Protein 2AJ7 (pdb70)

InterPro domains:
  IPR003775 Flagellar assembly factor FliW [MF_01185] (18-142)
  IPR003775 Flagellar assembly factor FliW [PF02623] (4-139)
  IPR003775 Flagellar assembly factor FliW [PTHR39190] (4-142)
  IPR024046 Flagellar assembly factor FliW domain superfamily [G3DSA:2.30.290.10] (1-151)
  IPR024046 Flagellar assembly factor FliW domain superfamily [SSF141457] (2-142)

Sequence (301 aa):
DKIHHHHHHKKVIETKYSGKLEVVAEDRLIIAFDQGIPAFEDEKEFVLLPFAAGTPYYTLQSTKTVVDLAFIIVNPFSSFFPEYRVKLPEATIAQLNITNENDVAIFSLLTVKEPFSETTVNLQAPIVINANNKQGKQLVLGDTAYNRKQPLFQKELVLAKHHHHKVIEETKYSGKLEVAEDRLIIAFDQGIPAFEDEKEFVVLLPFAAGTPYYTTLQSTKTVVDLAFIIVNPFSFFPEYRVKLPEATIAQLNITNENDVAIFSLLLTVKEPFSEETTVVNLQAPIVINANNKQGKQLVLGDTAYNRKQPLFQKELV

CATH classification: 2.30.290.10

Radius of gyration: 21.27 Å; Cα contacts (8 Å, |Δi|>4): 643; chains: 2; bounding box: 74×62×42 Å

Organism: Halalkalibacterium halodurans (strain ATCC BAA-125 / DSM 18197 / FERM 7344 / JCM 9153 / C-125) (NCBI:txid272558)

Nearest PDB structures (foldseek):
  2aj7-assembly1_A  TM=1.006E+00  e=1.295E-28  Halalkalibacterium halodurans
  2aj7-assembly1_B  TM=9.657E-01  e=4.011E-24  Halalkalibacterium halodurans
  5dmd-assembly2_B  TM=9.379E-01  e=3.720E-17  Geobacillus thermodenitrificans
  5dmb-assembly1_A  TM=9.382E-01  e=1.345E-16  Geobacillus thermodenitrificans
  5jak-assembly1_A  TM=9.219E-01  e=1.882E-16  Geobacillus thermodenitrificans NG80-2

Secondary structure (P-SEA, 3-state):
ccccccccccbbbbccccbbbbcccccccccccccccccccbbbbbbcccccccccccccccccccccccccccccccbbbbbcaaaaaaacccccccbbbbbbbbcccccccbbbbccbbbbbcccccccccccccccccccccccccbbbbcc/ccccbbbbccccbbbbcccccccccccccccccccbbbbbbcccccccccccccccccccccccccccccccbbbbbcaaaaaaacccccccbbbbbbbccccccccbbbbccbbbbbccccccbbbbbccccccccccccccccc

Structure (mmCIF, N/CA/C/O backbone):
data_2AJ7
#
_entry.id   2AJ7
#
_cell.length_a   108.810
_cell.length_b   108.810
_cell.length_c   82.180
_cell.angle_alpha   90.000
_cell.angle_beta   90.000
_cell.angle_gamma   120.000
#
_symmetry.space_group_name_H-M   'P 63'
#
loop_
_entity.id
_entity.type
_entity.pdbx_description
1 polymer 'hypothetical protein BH3618'
2 non-polymer 1,2-ETHANEDIOL
3 non-polymer 'FORMIC ACID'
4 non-polymer 'NICKEL (II) ION'
5 non-polymer 'POTASSIUM ION'
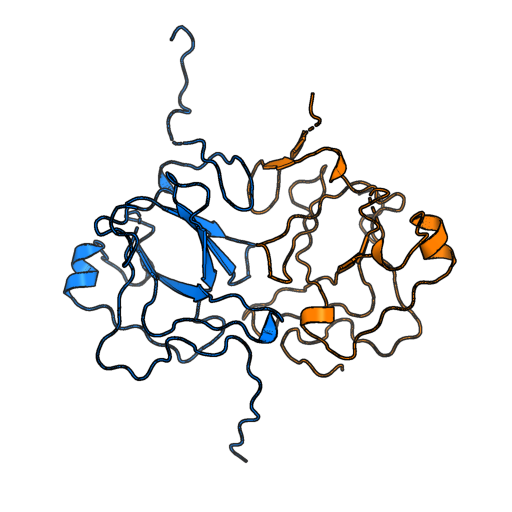6 water water
#
loop_
_atom_site.group_PDB
_atom_site.id
_atom_site.type_symbol
_atom_site.label_atom_id
_atom_site.label_alt_id
_atom_site.label_comp_id
_atom_site.label_asym_id
_atom_site.label_entity_id
_atom_site.label_seq_id
_atom_site.pdbx_PDB_ins_code
_atom_site.Cartn_x
_atom_site.Cartn_y
_atom_site.Cartn_z
_atom_site.occupancy
_atom_site.B_iso_or_equiv
_atom_site.auth_seq_id
_atom_site.auth_comp_id
_atom_site.auth_asym_id
_atom_site.auth_atom_id
_atom_site.pdbx_PDB_model_num
ATOM 1 N N . ASP A 1 4 ? 63.204 63.150 62.899 1.00 46.17 -8 ASP A N 1
ATOM 2 C CA . ASP A 1 4 ? 63.631 64.590 62.932 1.00 45.76 -8 ASP A CA 1
ATOM 3 C C . ASP A 1 4 ? 64.541 64.963 61.759 1.00 42.02 -8 ASP A C 1
ATOM 4 O O . ASP A 1 4 ? 64.494 66.095 61.277 1.00 42.90 -8 ASP A O 1
ATOM 6 N N . LYS A 1 5 ? 65.380 64.014 61.330 1.00 39.45 -7 LYS A N 1
ATOM 7 C CA . LYS A 1 5 ? 66.189 64.143 60.103 1.00 32.76 -7 LYS A CA 1
ATOM 8 C C . LYS A 1 5 ? 65.463 63.601 58.845 1.00 31.45 -7 LYS A C 1
ATOM 9 O O . LYS A 1 5 ? 66.011 63.572 57.746 1.00 21.17 -7 LYS A O 1
ATOM 15 N N . ILE A 1 6 ? 64.210 63.197 59.030 1.00 30.66 -6 ILE A N 1
ATOM 16 C CA . ILE A 1 6 ? 63.324 62.792 57.943 1.00 33.63 -6 ILE A CA 1
ATOM 17 C C . ILE A 1 6 ? 62.085 63.730 57.930 1.00 31.86 -6 ILE A C 1
ATOM 18 O O . ILE A 1 6 ? 61.330 63.771 58.895 1.00 32.71 -6 ILE A O 1
ATOM 23 N N . HIS A 1 7 ? 61.913 64.485 56.837 1.00 31.90 -5 HIS A N 1
ATOM 24 C CA . HIS A 1 7 ? 60.791 65.432 56.634 1.00 33.44 -5 HIS A CA 1
ATOM 25 C C . HIS A 1 7 ? 59.655 64.817 55.802 1.00 32.17 -5 HIS A C 1
ATOM 26 O O . HIS A 1 7 ? 59.876 63.935 54.979 1.00 41.52 -5 HIS A O 1
ATOM 33 N N . HIS A 1 8 ? 58.442 65.313 55.976 1.00 24.91 -4 HIS A N 1
ATOM 34 C CA . HIS A 1 8 ? 57.292 64.757 55.259 1.00 28.35 -4 HIS A CA 1
ATOM 35 C C . HIS A 1 8 ? 56.079 65.684 55.404 1.00 28.89 -4 HIS A C 1
ATOM 36 O O . HIS A 1 8 ? 56.120 66.617 56.211 1.00 30.95 -4 HIS A O 1
ATOM 43 N N . HIS A 1 9 ? 55.023 65.414 54.629 1.00 30.91 -3 HIS A N 1
ATOM 44 C CA . HIS A 1 9 ? 53.757 66.166 54.680 1.00 30.17 -3 HIS A CA 1
ATOM 45 C C . HIS A 1 9 ? 52.605 65.224 55.024 1.00 33.18 -3 HIS A C 1
ATOM 46 O O . HIS A 1 9 ? 51.512 65.331 54.475 1.00 35.51 -3 HIS A O 1
ATOM 53 N N . HIS A 1 10 ? 52.866 64.321 55.966 1.00 30.54 -2 HIS A N 1
ATOM 54 C CA . HIS A 1 10 ? 51.929 63.271 56.340 1.00 28.65 -2 HIS A CA 1
ATOM 55 C C . HIS A 1 10 ? 51.378 63.521 57.752 1.00 31.82 -2 HIS A C 1
ATOM 56 O O . HIS A 1 10 ? 50.696 62.673 58.328 1.00 31.78 -2 HIS A O 1
ATOM 63 N N . HIS A 1 11 ? 51.657 64.709 58.289 1.00 34.51 -1 HIS A N 1
ATOM 64 C CA . HIS A 1 11 ? 51.285 65.062 59.675 1.00 36.91 -1 HIS A CA 1
ATOM 65 C C . HIS A 1 11 ? 49.763 65.088 59.911 1.00 36.85 -1 HIS A C 1
ATOM 66 O O . HIS A 1 11 ? 49.286 64.929 61.051 1.00 41.81 -1 HIS A O 1
ATOM 73 N N . HIS A 1 12 ? 49.019 65.288 58.824 1.00 36.20 0 HIS A N 1
ATOM 74 C CA . HIS A 1 12 ? 47.547 65.296 58.850 1.00 36.53 0 HIS A CA 1
ATOM 75 C C . HIS A 1 12 ? 46.904 63.908 59.061 1.00 34.61 0 HIS A C 1
ATOM 76 O O . HIS A 1 12 ? 45.735 63.823 59.445 1.00 33.14 0 HIS A O 1
ATOM 96 N N . LYS A 1 14 ? 46.350 60.654 61.102 1.00 33.79 2 LYS A N 1
ATOM 97 C CA A LYS A 1 14 ? 46.414 60.243 62.504 0.70 35.95 2 LYS A CA 1
ATOM 98 C CA B LYS A 1 14 ? 46.456 60.230 62.481 0.30 33.26 2 LYS A CA 1
ATOM 99 C C . LYS A 1 14 ? 46.224 58.717 62.590 1.00 33.29 2 LYS A C 1
ATOM 100 O O . LYS A 1 14 ? 45.399 58.155 61.882 1.00 33.86 2 LYS A O 1
ATOM 111 N N . VAL A 1 15 ? 46.994 58.074 63.457 1.00 32.47 3 VAL A N 1
ATOM 112 C CA . VAL A 1 15 ? 46.821 56.657 63.751 1.00 31.64 3 VAL A CA 1
ATOM 113 C C . VAL A 1 15 ? 45.936 56.506 64.978 1.00 34.01 3 VAL A C 1
ATOM 114 O O . VAL A 1 15 ? 46.259 57.024 66.052 1.00 32.77 3 VAL A O 1
ATOM 118 N N . ILE A 1 16 ? 44.842 55.770 64.833 1.00 30.76 4 ILE A N 1
ATOM 119 C CA . ILE A 1 16 ? 43.970 55.495 65.976 1.00 33.46 4 ILE A CA 1
ATOM 120 C C . ILE A 1 16 ? 43.638 54.007 66.134 1.00 32.60 4 ILE A C 1
ATOM 121 O O . ILE A 1 16 ? 43.521 53.277 65.146 1.00 34.50 4 ILE A O 1
ATOM 126 N N . GLU A 1 17 ? 43.544 53.554 67.377 1.00 27.96 5 GLU A N 1
ATOM 127 C CA . GLU A 1 17 ? 43.133 52.209 67.685 1.00 31.87 5 GLU A CA 1
ATOM 128 C C . GLU A 1 17 ? 41.595 52.179 67.731 1.00 31.48 5 GLU A C 1
ATOM 129 O O . GLU A 1 17 ? 40.976 52.941 68.476 1.00 30.44 5 GLU A O 1
ATOM 135 N N . THR A 1 18 ? 40.999 51.316 66.910 1.00 28.22 6 THR A N 1
ATOM 136 C CA . THR A 1 18 ? 39.539 51.215 66.818 1.00 28.37 6 THR A CA 1
ATOM 137 C C . THR A 1 18 ? 39.051 49.912 67.453 1.00 29.47 6 THR A C 1
ATOM 138 O O . THR A 1 18 ? 39.809 48.949 67.547 1.00 28.34 6 THR A O 1
ATOM 142 N N . LYS A 1 19 ? 37.796 49.890 67.892 1.00 25.46 7 LYS A N 1
ATOM 143 C CA . LYS A 1 19 ? 37.235 48.784 68.616 1.00 26.14 7 LYS A CA 1
ATOM 144 C C . LYS A 1 19 ? 37.069 47.581 67.704 1.00 31.64 7 LYS A C 1
ATOM 145 O O . LYS A 1 19 ? 37.299 46.430 68.113 1.00 29.89 7 LYS A O 1
ATOM 151 N N . TYR A 1 20 ? 36.657 47.849 66.480 1.00 28.89 8 TYR A N 1
ATOM 152 C CA . TYR A 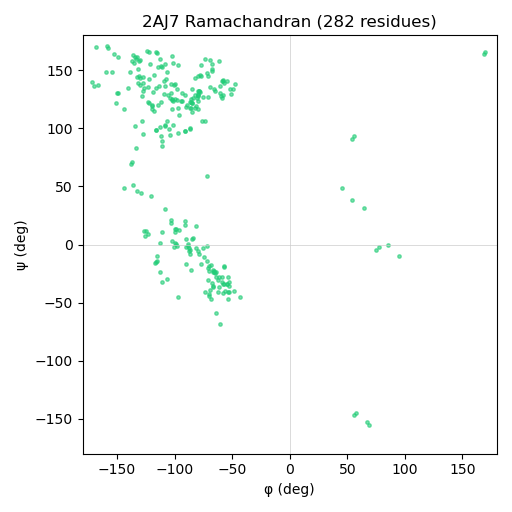1 20 ? 36.254 46.777 65.534 1.00 27.28 8 TYR A CA 1
ATOM 153 C C . TYR A 1 20 ? 37.120 46.629 64.305 1.00 35.91 8 TYR A C 1
ATOM 154 O O . TYR A 1 20 ? 36.954 45.659 63.581 1.00 37.90 8 TYR A O 1
ATOM 163 N N . SER A 1 21 ? 38.036 47.559 64.052 1.00 29.01 9 SER A N 1
ATOM 164 C CA . SER A 1 21 ? 38.862 47.473 62.829 1.00 32.17 9 SER A CA 1
ATOM 165 C C . SER A 1 21 ? 40.346 47.531 63.054 1.00 29.88 9 SER A C 1
ATOM 166 O O . SER A 1 21 ? 41.140 47.683 62.098 1.00 33.03 9 SER A O 1
ATOM 169 N N . GLY A 1 22 ? 40.761 47.408 64.306 1.00 29.33 10 GLY A N 1
ATOM 170 C CA . GLY A 1 22 ? 42.127 47.562 64.634 1.00 27.27 10 GLY A CA 1
ATOM 171 C C . GLY A 1 22 ? 42.692 48.951 64.449 1.00 27.01 10 GLY A C 1
ATOM 172 O O . GLY A 1 22 ? 41.991 49.957 64.585 1.00 28.24 10 GLY A O 1
ATOM 173 N N . LYS A 1 23 ? 43.987 48.997 64.196 1.00 27.70 11 LYS A N 1
ATOM 174 C CA . LYS A 1 23 ? 44.682 50.253 64.014 1.00 27.42 11 LYS A CA 1
ATOM 175 C C . LYS A 1 23 ? 44.435 50.777 62.606 1.00 30.87 11 LYS A C 1
ATOM 176 O O . LYS A 1 23 ? 44.679 50.068 61.608 1.00 31.87 11 LYS A O 1
ATOM 182 N N . LEU A 1 24 ? 44.023 52.033 62.536 1.00 31.02 12 LEU A N 1
ATOM 183 C CA . LEU A 1 24 ? 43.593 52.678 61.283 1.00 32.30 12 LEU A CA 1
ATOM 184 C C . LEU A 1 24 ? 44.313 54.026 61.197 1.00 30.50 12 LEU A C 1
ATOM 185 O O . LEU A 1 24 ? 44.636 54.612 62.219 1.00 31.98 12 LEU A O 1
ATOM 190 N N . GLU A 1 25 ? 44.572 54.502 59.985 1.00 30.39 13 GLU A N 1
ATOM 191 C CA . GLU A 1 25 ? 44.991 55.888 59.774 1.00 32.70 13 GLU A CA 1
ATOM 192 C C . GLU A 1 25 ? 43.760 56.678 59.382 1.00 32.06 13 GLU A C 1
ATOM 193 O O . GLU A 1 25 ? 42.996 56.232 58.520 1.00 34.42 13 GLU A O 1
ATOM 199 N N . VAL A 1 26 ? 43.577 57.848 60.005 1.00 32.13 14 VAL A N 1
ATOM 200 C CA A VAL A 1 26 ? 42.456 58.732 59.661 0.50 31.59 14 VAL A CA 1
ATOM 201 C CA B VAL A 1 26 ? 42.459 58.733 59.689 0.50 31.79 14 VAL A CA 1
ATOM 202 C C . VAL A 1 26 ? 42.949 60.142 59.377 1.00 29.35 14 VAL A C 1
ATOM 203 O O . VAL A 1 26 ? 43.773 60.680 60.125 1.00 32.44 14 VAL A O 1
ATOM 210 N N . ALA A 1 27 ? 42.447 60.718 58.278 1.00 28.83 15 ALA A N 1
ATOM 211 C CA . ALA A 1 27 ? 42.693 62.120 57.900 1.00 26.13 15 ALA A CA 1
ATOM 212 C C . ALA A 1 27 ? 42.225 63.061 58.990 1.00 28.61 15 ALA A C 1
ATOM 213 O O . ALA A 1 27 ? 41.178 62.832 59.598 1.00 28.33 15 ALA A O 1
ATOM 215 N N . GLU A 1 28 ? 42.986 64.124 59.242 1.00 25.42 16 GLU A N 1
ATOM 216 C CA . GLU A 1 28 ? 42.615 65.078 60.277 1.00 27.83 16 GLU A CA 1
ATOM 217 C C . GLU A 1 28 ? 41.225 65.647 60.010 1.00 24.75 16 GLU A C 1
ATOM 218 O O . GLU A 1 28 ? 40.494 65.975 60.947 1.00 27.96 16 GLU A O 1
ATOM 224 N N . ASP A 1 29 ? 40.879 65.806 58.730 1.00 23.69 17 ASP A N 1
ATOM 225 C CA . ASP A 1 29 ? 39.557 66.372 58.397 1.00 25.78 17 ASP A CA 1
ATOM 226 C C . ASP A 1 29 ? 38.375 65.455 58.665 1.00 26.55 17 ASP A C 1
ATOM 227 O O . ASP A 1 29 ? 37.232 65.850 58.469 1.00 29.38 17 ASP A O 1
ATOM 232 N N . ARG A 1 30 ? 38.637 64.245 59.140 1.00 24.23 18 ARG A N 1
ATOM 233 C CA . ARG A 1 30 ? 37.556 63.355 59.569 1.00 24.05 18 ARG A CA 1
ATOM 234 C C . ARG A 1 30 ? 37.347 63.385 61.060 1.00 23.66 18 ARG A C 1
ATOM 235 O O . ARG A 1 30 ? 36.436 62.721 61.577 1.00 28.42 18 ARG A O 1
ATOM 243 N N . LEU A 1 31 ? 38.155 64.157 61.781 1.00 22.28 19 LEU A N 1
ATOM 244 C CA . LEU A 1 31 ? 38.047 64.147 63.226 1.00 22.56 19 LEU A CA 1
ATOM 245 C C . LEU A 1 31 ? 36.950 65.141 63.586 1.00 23.85 19 LEU A C 1
ATOM 246 O O . LEU A 1 31 ? 37.028 66.328 63.197 1.00 24.41 19 LEU A O 1
ATOM 251 N N . ILE A 1 32 ? 35.926 64.634 64.281 1.00 22.14 20 ILE A N 1
ATOM 252 C CA A ILE A 1 32 ? 34.766 65.437 64.661 0.70 22.80 20 ILE A CA 1
ATOM 253 C CA B ILE A 1 32 ? 34.764 65.432 64.665 0.30 21.80 20 ILE A CA 1
ATOM 254 C C . ILE A 1 32 ? 34.890 65.881 66.110 1.00 22.16 20 ILE A C 1
ATOM 255 O O . ILE A 1 32 ? 35.004 65.058 67.020 1.00 22.23 20 ILE A O 1
ATOM 264 N N . ALA A 1 33 ? 34.842 67.183 66.314 1.00 22.83 21 ALA A N 1
ATOM 265 C CA . ALA A 1 33 ? 34.856 67.760 67.634 1.00 21.11 21 ALA A CA 1
ATOM 266 C C . ALA A 1 33 ? 33.479 67.674 68.268 1.00 21.65 21 ALA A C 1
ATOM 267 O O . ALA A 1 33 ? 32.510 68.173 67.715 1.00 22.63 21 ALA A O 1
ATOM 269 N N . PHE A 1 34 ? 33.408 67.043 69.439 1.00 22.04 22 PHE A N 1
ATOM 270 C CA . PHE A 1 34 ? 32.215 67.059 70.247 1.00 23.99 22 PHE A CA 1
ATOM 271 C C . PHE A 1 34 ? 32.566 67.906 71.465 1.00 23.93 22 PHE A C 1
ATOM 272 O O . PHE A 1 34 ? 33.048 67.402 72.473 1.00 26.84 22 PHE A O 1
ATOM 280 N N . ASP A 1 35 ? 32.351 69.213 71.372 1.00 24.70 23 ASP A N 1
ATOM 281 C CA . ASP A 1 35 ? 32.822 70.102 72.447 1.00 25.46 23 ASP A CA 1
ATOM 282 C C . ASP A 1 35 ? 32.155 69.875 73.787 1.00 27.53 23 ASP A C 1
ATOM 283 O O . ASP A 1 35 ? 32.791 70.107 74.800 1.00 26.85 23 ASP A O 1
ATOM 288 N N . GLN A 1 36 ? 30.913 69.386 73.791 1.00 25.62 24 GLN A N 1
ATOM 289 C CA . GLN A 1 36 ? 30.211 69.021 75.036 1.00 26.07 24 GLN A CA 1
ATOM 290 C C . GLN A 1 36 ? 30.285 67.530 75.314 1.00 24.86 24 GLN A C 1
ATOM 291 O O . GLN A 1 36 ? 29.598 67.015 76.208 1.00 25.70 24 GLN A O 1
ATOM 297 N N . GLY A 1 37 ? 31.164 66.846 74.602 1.00 23.74 25 GLY A N 1
ATOM 298 C CA . GLY A 1 37 ? 31.180 65.390 74.582 1.00 22.53 25 GLY A CA 1
ATOM 299 C C . GLY A 1 37 ? 29.831 64.833 74.168 1.00 22.85 25 GLY A C 1
ATOM 300 O O . GLY A 1 37 ? 29.115 65.468 73.399 1.00 23.24 25 GLY A O 1
ATOM 301 N N . ILE A 1 38 ? 29.484 63.677 74.729 1.00 22.26 26 ILE A N 1
ATOM 302 C CA . ILE A 1 38 ? 28.195 63.006 74.534 1.00 24.05 26 ILE A CA 1
ATOM 303 C C . ILE A 1 38 ? 27.689 62.760 75.982 1.00 24.80 26 ILE A C 1
ATOM 304 O O . ILE A 1 38 ? 28.499 62.537 76.884 1.00 23.52 26 ILE A O 1
ATOM 309 N N . PRO A 1 39 ? 26.375 62.852 76.211 1.00 24.68 27 PRO A N 1
ATOM 310 C CA . PRO A 1 39 ? 25.812 62.586 77.530 1.00 24.15 27 PRO A CA 1
ATOM 311 C C . PRO A 1 39 ? 26.293 61.248 78.105 1.00 17.00 27 PRO A C 1
ATOM 312 O O . PRO A 1 39 ? 26.237 60.226 77.372 1.00 20.30 27 PRO A O 1
ATOM 316 N N . ALA A 1 40 ? 26.772 61.290 79.348 1.00 21.93 28 ALA A N 1
ATOM 317 C CA . ALA A 1 40 ? 27.384 60.159 80.047 1.00 22.37 28 ALA A CA 1
ATOM 318 C C . ALA A 1 40 ? 28.840 59.879 79.613 1.00 20.40 28 ALA A C 1
ATOM 319 O O . ALA A 1 40 ? 29.527 59.077 80.252 1.00 21.53 28 ALA A O 1
ATOM 321 N N . PHE A 1 41 ? 29.329 60.643 78.657 1.00 20.10 29 PHE A N 1
ATOM 322 C CA . PHE A 1 41 ? 30.693 60.565 78.132 1.00 21.88 29 PHE A CA 1
ATOM 323 C C . PHE A 1 41 ? 31.162 62.004 77.790 1.00 20.86 29 PHE A C 1
ATOM 324 O O . PHE A 1 41 ? 31.688 62.296 76.727 1.00 24.51 29 PHE A O 1
ATOM 332 N N . GLU A 1 42 ? 30.967 62.918 78.731 1.00 21.17 30 GLU A N 1
ATOM 333 C CA . GLU A 1 42 ? 31.106 64.333 78.428 1.00 22.81 30 GLU A CA 1
ATOM 334 C C . GLU A 1 42 ? 32.577 64.736 78.199 1.00 24.84 30 GLU A C 1
ATOM 335 O O . GLU A 1 42 ? 32.847 65.768 77.583 1.00 24.22 30 GLU A O 1
ATOM 341 N N . ASP A 1 43 ? 33.494 63.921 78.703 1.00 23.99 31 ASP A N 1
ATOM 342 C CA . ASP A 1 43 ? 34.936 64.115 78.454 1.00 24.20 31 ASP A CA 1
ATOM 343 C C . ASP A 1 43 ? 35.467 63.629 77.077 1.00 24.02 31 ASP A C 1
ATOM 344 O O . ASP A 1 43 ? 36.628 63.895 76.718 1.00 23.71 31 ASP A O 1
ATOM 349 N N . GLU A 1 44 ? 34.641 62.938 76.305 1.00 23.09 32 GLU A N 1
ATOM 350 C CA . GLU A 1 44 ? 35.051 62.388 75.016 1.00 21.75 32 GLU A CA 1
ATOM 351 C C . GLU A 1 44 ? 34.729 63.451 73.981 1.00 22.51 32 GLU A C 1
ATOM 352 O O . GLU A 1 44 ? 33.587 63.554 73.509 1.00 22.98 32 GLU A O 1
ATOM 358 N N . LYS A 1 45 ? 35.754 64.240 73.612 1.00 22.62 33 LYS A N 1
ATOM 359 C CA . LYS A 1 45 ? 35.566 65.429 72.807 1.00 22.24 33 LYS A CA 1
ATOM 360 C C . LYS A 1 45 ? 35.890 65.186 71.341 1.00 21.30 33 LYS A C 1
ATOM 361 O O . LYS A 1 45 ? 35.852 66.134 70.561 1.00 24.41 33 LYS A O 1
ATOM 367 N N . GLU A 1 46 ? 36.275 63.961 70.941 1.00 21.52 34 GLU A N 1
ATOM 368 C CA . GLU A 1 46 ? 36.620 63.729 69.539 1.00 22.67 34 GLU A CA 1
ATOM 369 C C . GLU A 1 46 ? 36.306 62.291 69.114 1.00 21.52 34 GLU A C 1
ATOM 370 O O . GLU A 1 46 ? 36.709 61.299 69.768 1.00 21.45 34 GLU A O 1
ATOM 376 N N . PHE A 1 47 ? 35.612 62.213 67.983 1.00 22.91 35 PHE A N 1
ATOM 377 C CA . PHE A 1 47 ? 35.120 60.966 67.394 1.00 21.06 35 PHE A CA 1
ATOM 378 C C . PHE A 1 47 ? 35.406 60.996 65.903 1.00 21.40 35 PHE A C 1
ATOM 379 O O . PHE A 1 47 ? 35.551 62.066 65.304 1.00 24.42 35 PHE A O 1
ATOM 387 N N . VAL A 1 48 ? 35.487 59.798 65.334 1.00 20.98 36 VAL A N 1
ATOM 388 C CA . VAL A 1 48 ? 35.526 59.633 63.896 1.00 22.82 36 VAL A CA 1
ATOM 389 C C . VAL A 1 48 ? 34.355 58.730 63.449 1.00 25.20 36 VAL A C 1
ATOM 390 O O . VAL A 1 48 ? 34.030 57.737 64.082 1.00 22.73 36 VAL A O 1
ATOM 394 N N . LEU A 1 49 ? 33.764 59.064 62.296 1.00 22.87 37 LEU A N 1
ATOM 395 C CA . LEU A 1 49 ? 32.660 58.293 61.790 1.00 21.46 37 LEU A CA 1
ATOM 396 C C . LEU A 1 49 ? 33.231 57.261 60.837 1.00 23.91 37 LEU A C 1
ATOM 397 O O . LEU A 1 49 ? 33.925 57.625 59.898 1.00 24.82 37 LEU A O 1
ATOM 402 N N . LEU A 1 50 ? 32.954 55.989 61.097 1.00 23.39 38 LEU A N 1
ATOM 403 C CA . LEU A 1 50 ? 33.463 54.888 60.299 1.00 24.03 38 LEU A CA 1
ATOM 404 C C . LEU A 1 50 ? 32.282 54.163 59.639 1.00 24.32 38 LEU A C 1
ATOM 405 O O . LEU A 1 50 ? 31.592 53.390 60.289 1.00 23.14 38 LEU A O 1
ATOM 410 N N . PRO A 1 51 ? 31.994 54.468 58.358 1.00 24.78 39 PRO A N 1
ATOM 411 C CA . PRO A 1 51 ? 30.874 53.802 57.688 1.00 25.58 39 PRO A CA 1
ATOM 412 C C . PRO A 1 51 ? 31.186 52.304 57.391 1.00 27.17 39 PRO A C 1
ATOM 413 O O . PRO A 1 51 ? 32.327 51.938 57.155 1.00 25.30 39 PRO A O 1
ATOM 417 N N . PHE A 1 52 ? 30.164 51.470 57.477 1.00 24.22 40 PHE A N 1
ATOM 418 C CA . PHE A 1 52 ? 30.279 50.066 57.097 1.00 23.37 40 PHE A CA 1
ATOM 419 C C . PHE A 1 52 ? 30.573 49.898 55.604 1.00 21.43 40 PHE A C 1
ATOM 420 O O . PHE A 1 52 ? 31.592 49.272 55.172 1.00 23.90 40 PHE A O 1
ATOM 428 N N . ALA A 1 53 ? 29.664 50.431 54.795 1.00 23.99 41 ALA A N 1
ATOM 429 C CA . ALA A 1 53 ? 29.775 50.231 53.339 1.00 22.49 41 ALA A CA 1
ATOM 430 C C . ALA A 1 53 ? 28.852 51.177 52.623 1.00 24.74 41 ALA A C 1
ATOM 431 O O . ALA A 1 53 ? 27.705 51.389 53.058 1.00 24.35 41 ALA A O 1
ATOM 433 N N . ALA A 1 54 ? 29.343 51.764 51.549 1.00 28.02 42 ALA A N 1
ATOM 434 C CA . ALA A 1 54 ? 28.554 52.672 50.749 1.00 29.19 42 ALA A CA 1
ATOM 435 C C . ALA A 1 54 ? 27.197 52.056 50.404 1.00 27.13 42 ALA A C 1
ATOM 436 O O . ALA A 1 54 ? 27.113 50.900 50.026 1.00 25.43 42 ALA A O 1
ATOM 438 N N . GLY A 1 55 ? 26.133 52.837 50.565 1.00 25.29 43 GLY A N 1
ATOM 439 C CA . GLY A 1 55 ? 24.815 52.386 50.161 1.00 19.39 43 GLY A CA 1
ATOM 440 C C . GLY A 1 55 ? 24.064 51.771 51.326 1.00 18.17 43 GLY A C 1
ATOM 441 O O . GLY A 1 55 ? 22.866 51.481 51.224 1.00 22.73 43 GLY A O 1
ATOM 442 N N . THR A 1 56 ? 24.742 51.545 52.455 1.00 26.30 44 THR A N 1
ATOM 443 C CA . THR A 1 56 ? 24.125 50.979 53.651 1.00 20.77 44 THR A CA 1
ATOM 444 C C . THR A 1 56 ? 24.043 51.981 54.800 1.00 20.86 44 THR A C 1
ATOM 445 O O . THR A 1 56 ? 24.824 52.924 54.814 1.00 25.16 44 THR A O 1
ATOM 449 N N . PRO A 1 57 ? 23.070 51.812 55.700 1.00 23.09 45 PRO A N 1
ATOM 450 C CA . PRO A 1 57 ? 22.906 52.818 56.743 1.00 22.74 45 PRO A CA 1
ATOM 451 C C . PRO A 1 57 ? 23.656 52.630 58.055 1.00 23.27 45 PRO A C 1
ATOM 452 O O . PRO A 1 57 ? 23.304 53.252 59.038 1.00 25.39 45 PRO A O 1
ATOM 456 N N . TYR A 1 58 ? 24.661 51.765 58.061 1.00 20.66 46 TYR A N 1
ATOM 457 C CA . TYR A 1 58 ? 25.364 51.360 59.265 1.00 20.92 46 TYR A CA 1
ATOM 458 C C . TYR A 1 58 ? 26.734 52.066 59.382 1.00 21.06 46 TYR A C 1
ATOM 459 O O . TYR A 1 58 ? 27.500 52.165 58.412 1.00 20.42 46 TYR A O 1
ATOM 468 N N . TYR A 1 59 ? 27.052 52.492 60.582 1.00 23.16 47 TYR A N 1
ATOM 469 C CA . TYR A 1 59 ? 28.272 53.209 60.908 1.00 23.82 47 TYR A CA 1
ATOM 470 C C . TYR A 1 59 ? 28.648 52.863 62.350 1.00 20.13 47 TYR A C 1
ATOM 471 O O . TYR A 1 59 ? 27.830 52.457 63.172 1.00 24.87 47 TYR A O 1
ATOM 480 N N . THR A 1 60 ? 29.920 53.111 62.674 1.00 20.55 48 THR A N 1
ATOM 481 C CA . THR A 1 60 ? 30.321 53.234 64.083 1.00 22.39 48 THR A CA 1
ATOM 482 C C . THR A 1 60 ? 30.872 54.649 64.309 1.00 22.40 48 THR A C 1
ATOM 483 O O . THR A 1 60 ? 31.454 55.264 63.391 1.00 25.14 48 THR A O 1
ATOM 487 N N . LEU A 1 61 ? 30.630 55.167 65.499 1.00 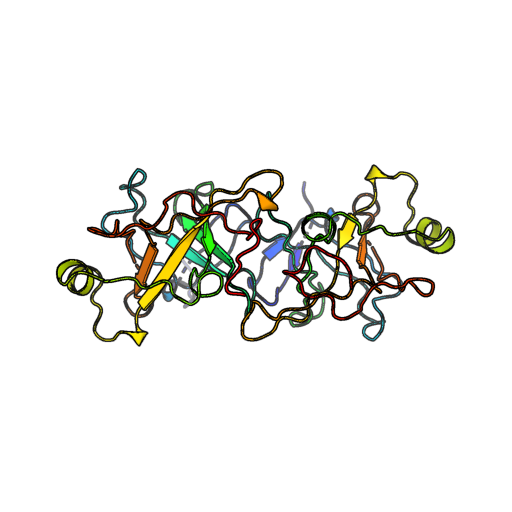20.57 49 LEU A N 1
ATOM 488 C CA . LEU A 1 61 ? 31.147 56.482 65.957 1.00 19.29 49 LEU A CA 1
ATOM 489 C C . LEU A 1 61 ? 32.218 56.147 67.001 1.00 18.33 49 LEU A C 1
ATOM 490 O O . LEU A 1 61 ? 31.879 55.767 68.138 1.00 21.08 49 LEU A O 1
ATOM 495 N N . GLN A 1 62 ? 33.470 56.226 66.624 1.00 18.90 50 GLN A N 1
ATOM 496 C CA . GLN A 1 62 ? 34.632 55.716 67.351 1.00 19.33 50 GLN A CA 1
ATOM 497 C C . GLN A 1 62 ? 35.355 56.853 68.057 1.00 21.44 50 GLN A C 1
ATOM 498 O O . GLN A 1 62 ? 35.744 57.819 67.420 1.00 22.08 50 GLN A O 1
ATOM 504 N N . SER A 1 63 ? 35.528 56.732 69.380 1.00 21.24 51 SER A N 1
ATOM 505 C CA . SER A 1 63 ? 36.369 57.655 70.149 1.00 21.96 51 SER A CA 1
ATOM 506 C C . SER A 1 63 ? 37.796 57.563 69.607 1.00 20.24 51 SER A C 1
ATOM 507 O O . SER A 1 63 ? 38.304 56.464 69.419 1.00 22.11 51 SER A O 1
ATOM 510 N N . THR A 1 64 ? 38.447 58.696 69.424 1.00 20.46 52 THR A N 1
ATOM 511 C CA . THR A 1 64 ? 39.859 58.694 68.992 1.00 21.85 52 THR A CA 1
ATOM 512 C C . THR A 1 64 ? 40.851 58.601 70.153 1.00 24.55 52 THR A C 1
ATOM 513 O O . THR A 1 64 ? 42.063 58.519 69.908 1.00 25.53 52 THR A O 1
ATOM 517 N N . LYS A 1 65 ? 40.333 58.626 71.383 1.00 24.65 53 LYS A N 1
ATOM 518 C CA . LYS A 1 65 ? 41.129 58.544 72.598 1.00 28.86 53 LYS A CA 1
ATOM 519 C C . LYS A 1 65 ? 40.892 57.261 73.372 1.00 29.68 53 LYS A C 1
ATOM 520 O O . LYS A 1 65 ? 41.745 56.858 74.154 1.00 31.70 53 LYS A O 1
ATOM 526 N N . THR A 1 66 ? 39.739 56.629 73.178 1.00 25.81 54 THR A N 1
ATOM 527 C CA . THR A 1 66 ? 39.339 55.488 73.979 1.00 24.67 54 THR A CA 1
ATOM 528 C C . THR A 1 66 ? 38.959 54.357 73.051 1.00 25.09 54 THR A C 1
ATOM 529 O O . THR A 1 66 ? 37.908 54.396 72.426 1.00 25.90 54 THR A O 1
ATOM 533 N N . VAL A 1 67 ? 39.821 53.346 72.961 1.00 24.12 55 VAL A N 1
ATOM 534 C CA A VAL A 1 67 ? 39.624 52.325 71.936 0.50 23.85 55 VAL A CA 1
ATOM 535 C CA B VAL A 1 67 ? 39.628 52.288 71.953 0.50 25.62 55 VAL A CA 1
ATOM 536 C C . VAL A 1 67 ? 38.287 51.601 72.083 1.00 25.05 55 VAL A C 1
ATOM 537 O O . VAL A 1 67 ? 37.609 51.349 71.101 1.00 23.37 55 VAL A O 1
ATOM 544 N N . ASP A 1 68 ? 37.878 51.308 73.311 1.00 23.09 56 ASP A N 1
ATOM 545 C CA . ASP A 1 68 ? 36.665 50.526 73.490 1.00 26.21 56 ASP A CA 1
ATOM 546 C C . ASP A 1 68 ? 35.345 51.298 73.462 1.00 24.38 56 ASP A C 1
ATOM 547 O O . ASP A 1 68 ? 34.257 50.729 73.695 1.00 27.71 56 ASP A O 1
ATOM 552 N N . LEU A 1 69 ? 35.407 52.587 73.157 1.00 23.86 57 LEU A N 1
ATOM 553 C CA . LEU A 1 69 ? 34.199 53.403 73.077 1.00 21.90 57 LEU A CA 1
ATOM 554 C C . LEU A 1 69 ? 33.884 53.653 71.599 1.00 22.80 57 LEU A C 1
ATOM 555 O O . LEU A 1 69 ? 34.480 54.500 70.948 1.00 23.74 57 LEU A O 1
ATOM 560 N N . ALA A 1 70 ? 32.945 52.874 71.082 1.00 23.02 58 ALA A N 1
ATOM 561 C CA . ALA A 1 70 ? 32.555 52.993 69.710 1.00 23.23 58 ALA A CA 1
ATOM 562 C C . ALA A 1 70 ? 31.048 52.737 69.684 1.00 27.67 58 ALA A C 1
ATOM 563 O O . ALA A 1 70 ? 30.585 51.660 70.004 1.00 28.04 58 ALA A O 1
ATOM 565 N N . PHE A 1 71 ? 30.279 53.742 69.293 1.00 22.41 59 PHE A N 1
ATOM 566 C CA . PHE A 1 71 ? 28.836 53.573 69.208 1.00 23.79 59 PHE A CA 1
ATOM 567 C C . PHE A 1 71 ? 28.432 52.961 67.881 1.00 22.27 59 PHE A C 1
ATOM 568 O O . PHE A 1 71 ? 28.899 53.402 66.841 1.00 25.96 59 PHE A O 1
ATOM 576 N N . ILE A 1 72 ? 27.548 51.949 67.920 1.00 20.42 60 ILE A N 1
ATOM 577 C CA . ILE A 1 72 ? 26.961 51.390 66.688 1.00 23.12 60 ILE A CA 1
ATOM 578 C C . ILE A 1 72 ? 25.716 52.183 66.377 1.00 22.88 60 ILE A C 1
ATOM 579 O O . ILE A 1 72 ? 24.812 52.289 67.188 1.00 22.44 60 ILE A O 1
ATOM 584 N N . ILE A 1 73 ? 25.705 52.798 65.221 1.00 20.98 61 ILE A N 1
ATOM 585 C CA . ILE A 1 73 ? 24.665 53.767 64.865 1.00 21.48 61 ILE A CA 1
ATOM 586 C C . ILE A 1 73 ? 24.137 53.522 63.453 1.00 20.94 61 ILE A C 1
ATOM 587 O O . ILE A 1 73 ? 24.787 52.877 62.629 1.00 25.36 61 ILE A O 1
ATOM 592 N N . VAL A 1 74 ? 22.953 54.068 63.159 1.00 22.01 62 VAL A N 1
ATOM 593 C CA . VAL A 1 74 ? 22.337 54.018 61.870 1.00 22.26 62 VAL A CA 1
ATOM 594 C C . VAL A 1 74 ? 21.868 55.380 61.431 1.00 23.92 62 VAL A C 1
ATOM 595 O O . VAL A 1 74 ? 21.580 56.262 62.263 1.00 21.81 62 VAL A O 1
ATOM 599 N N . ASN A 1 75 ? 21.724 55.519 60.136 1.00 22.55 63 ASN A N 1
ATOM 600 C CA . ASN A 1 75 ? 20.919 56.586 59.541 1.00 22.15 63 ASN A CA 1
ATOM 601 C C . ASN A 1 75 ? 19.465 56.243 59.751 1.00 24.69 63 ASN A C 1
ATOM 602 O O . ASN A 1 75 ? 18.972 55.338 59.102 1.00 23.25 63 ASN A O 1
ATOM 607 N N . PRO A 1 76 ? 18.776 56.943 60.684 1.00 21.47 64 PRO A N 1
ATOM 608 C CA . PRO A 1 76 ? 17.407 56.527 60.975 1.00 20.14 64 PRO A CA 1
ATOM 609 C C . PRO A 1 76 ? 16.430 56.675 59.851 1.00 22.95 64 PRO A C 1
ATOM 610 O O . PRO A 1 76 ? 15.429 55.965 59.827 1.00 22.86 64 PRO A O 1
ATOM 614 N N . PHE A 1 77 ? 16.700 57.583 58.907 1.00 25.28 65 PHE A N 1
ATOM 615 C CA . PHE A 1 77 ? 15.791 57.803 57.791 1.00 27.79 65 PHE A CA 1
ATOM 616 C C . PHE A 1 77 ? 15.710 56.584 56.856 1.00 27.19 65 PHE A C 1
ATOM 617 O O . PHE A 1 77 ? 14.683 56.402 56.161 1.00 23.19 65 PHE A O 1
ATOM 625 N N . SER A 1 78 ? 16.747 55.743 56.855 1.00 26.45 66 SER A N 1
ATOM 626 C CA A SER A 1 78 ? 16.744 54.529 56.048 0.70 26.44 66 SER A CA 1
ATOM 627 C CA B SER A 1 78 ? 16.735 54.518 56.054 0.30 26.48 66 SER A CA 1
ATOM 628 C C . SER A 1 78 ? 15.756 53.491 56.613 1.00 26.76 66 SER A C 1
ATOM 629 O O . SER A 1 78 ? 15.307 52.595 55.900 1.00 29.10 66 SER A O 1
ATOM 634 N N . PHE A 1 79 ? 15.424 53.622 57.879 1.00 23.56 67 PHE A N 1
ATOM 635 C CA . PHE A 1 79 ? 14.545 52.681 58.574 1.00 24.09 67 PHE A CA 1
ATOM 636 C C . PHE A 1 79 ? 13.158 53.284 58.834 1.00 27.14 67 PHE A C 1
ATOM 637 O O . PHE A 1 79 ? 12.188 52.544 58.924 1.00 27.39 67 PHE A O 1
ATOM 645 N N . PHE A 1 80 ? 13.103 54.610 59.001 1.00 27.03 68 PHE A N 1
ATOM 646 C CA . PHE A 1 80 ? 11.874 55.340 59.393 1.00 24.50 68 PHE A CA 1
ATOM 647 C C . PHE A 1 80 ? 11.757 56.532 58.478 1.00 26.03 68 PHE A C 1
ATOM 648 O O . PHE A 1 80 ? 12.178 57.642 58.792 1.00 27.22 68 PHE A O 1
ATOM 656 N N . PRO A 1 81 ? 11.197 56.302 57.295 1.00 29.50 69 PRO A N 1
ATOM 657 C CA . PRO A 1 81 ? 11.014 57.350 56.298 1.00 35.11 69 PRO A CA 1
ATOM 658 C C . PRO A 1 81 ? 10.295 58.628 56.768 1.00 31.39 69 PRO A C 1
ATOM 659 O O . PRO A 1 81 ? 10.631 59.703 56.280 1.00 33.88 69 PRO A O 1
ATOM 663 N N . GLU A 1 82 ? 9.360 58.498 57.710 1.00 30.37 70 GLU A N 1
ATOM 664 C CA . GLU A 1 82 ? 8.599 59.623 58.255 1.00 29.70 70 GLU A CA 1
ATOM 665 C C . GLU A 1 82 ? 9.268 60.332 59.447 1.00 30.65 70 GLU A C 1
ATOM 666 O O . GLU A 1 82 ? 8.734 61.321 59.937 1.00 27.58 70 GLU A O 1
ATOM 669 N N . TYR A 1 83 ? 10.424 59.844 59.912 1.00 27.80 71 TYR A N 1
ATOM 670 C CA . TYR A 1 83 ? 11.162 60.485 61.010 1.00 25.30 71 TYR A CA 1
ATOM 671 C C . TYR A 1 83 ? 11.509 61.931 60.650 1.00 24.34 71 TYR A C 1
ATOM 672 O O . TYR A 1 83 ? 11.811 62.236 59.480 1.00 24.78 71 TYR A O 1
ATOM 681 N N . ARG A 1 84 ? 11.421 62.815 61.636 1.00 24.92 72 ARG A N 1
ATOM 682 C CA . ARG A 1 84 ? 11.725 64.229 61.453 1.00 26.85 72 ARG A CA 1
ATOM 683 C C . ARG A 1 84 ? 12.453 64.713 62.689 1.00 26.79 72 ARG A C 1
ATOM 684 O O . ARG A 1 84 ? 12.038 64.402 63.820 1.00 31.17 72 ARG A O 1
ATOM 687 N N . VAL A 1 85 ? 13.532 65.458 62.473 1.00 24.05 73 VAL A N 1
ATOM 688 C CA . VAL A 1 85 ? 14.348 66.008 63.558 1.00 25.89 73 VAL A CA 1
ATOM 689 C C . VAL A 1 85 ? 14.374 67.531 63.504 1.00 27.32 73 VAL A C 1
ATOM 690 O O . VAL A 1 85 ? 14.824 68.109 62.538 1.00 25.67 73 VAL A O 1
ATOM 694 N N . LYS A 1 86 ? 13.891 68.179 64.564 1.00 25.15 74 LYS A N 1
ATOM 695 C CA . LYS A 1 86 ? 13.925 69.640 64.664 1.00 29.15 74 LYS A CA 1
ATOM 696 C C . LYS A 1 86 ? 15.140 70.119 65.457 1.00 24.23 74 LYS A C 1
ATOM 697 O O . LYS A 1 86 ? 15.268 69.839 66.647 1.00 25.74 74 LYS A O 1
ATOM 703 N N . LEU A 1 87 ? 16.077 70.768 64.771 1.00 22.30 75 LEU A N 1
ATOM 704 C CA . LEU A 1 87 ? 17.239 71.346 65.430 1.00 21.09 75 LEU A CA 1
ATOM 705 C C . LEU A 1 87 ? 16.864 72.708 66.003 1.00 19.51 75 LEU A C 1
ATOM 706 O O . LEU A 1 87 ? 16.505 73.638 65.259 1.00 20.70 75 LEU A O 1
ATOM 711 N N . PRO A 1 88 ? 16.935 72.842 67.329 1.00 21.13 76 PRO A N 1
ATOM 712 C CA . PRO A 1 88 ? 16.722 74.180 67.850 1.00 24.05 76 PRO A CA 1
ATOM 713 C C . PRO A 1 88 ? 17.743 75.202 67.377 1.00 24.72 76 PRO A C 1
ATOM 714 O O . PRO A 1 88 ? 18.870 74.871 67.006 1.00 22.20 76 PRO A O 1
ATOM 718 N N . GLU A 1 89 ? 17.329 76.462 67.439 1.00 23.85 77 GLU A N 1
ATOM 719 C CA . GLU A 1 89 ? 18.184 77.576 67.092 1.00 23.47 77 GLU A CA 1
ATOM 720 C C . GLU A 1 89 ? 19.577 77.509 67.767 1.00 24.91 77 GLU A C 1
ATOM 721 O O . GLU A 1 89 ? 20.592 77.794 67.153 1.00 24.08 77 GLU A O 1
ATOM 727 N N . ALA A 1 90 ? 19.633 77.091 69.028 1.00 24.55 78 ALA A N 1
ATOM 728 C CA . ALA A 1 90 ? 20.897 77.030 69.754 1.00 25.79 78 ALA A CA 1
ATOM 729 C C . ALA A 1 90 ? 21.814 75.918 69.250 1.00 24.79 78 ALA A C 1
ATOM 730 O O . ALA A 1 90 ? 23.038 76.049 69.321 1.00 25.30 78 ALA A O 1
ATOM 732 N N . THR A 1 91 ? 21.222 74.837 68.748 1.00 23.95 79 THR A N 1
ATOM 733 C CA . THR A 1 91 ? 21.996 73.724 68.202 1.00 23.49 79 THR A CA 1
ATOM 734 C C . THR A 1 91 ? 22.570 74.138 66.862 1.00 22.75 79 THR A C 1
ATOM 735 O O . THR A 1 91 ? 23.723 73.871 66.580 1.00 23.40 79 THR A O 1
ATOM 739 N N . ILE A 1 92 ? 21.772 74.846 66.067 1.00 23.39 80 ILE A N 1
ATOM 740 C CA . ILE A 1 92 ? 22.247 75.394 64.802 1.00 23.59 80 ILE A CA 1
ATOM 741 C C . ILE A 1 92 ? 23.510 76.226 65.008 1.00 22.51 80 ILE A C 1
ATOM 742 O O . ILE A 1 92 ? 24.494 76.063 64.305 1.00 25.68 80 ILE A O 1
ATOM 747 N N . ALA A 1 93 ? 23.485 77.094 66.002 1.00 23.10 81 ALA A N 1
ATOM 748 C CA . ALA A 1 93 ? 24.623 77.950 66.312 1.00 25.61 81 ALA A CA 1
ATOM 749 C C . ALA A 1 93 ? 25.795 77.171 66.885 1.00 26.47 81 ALA A C 1
ATOM 750 O O . ALA A 1 93 ? 26.948 77.380 66.503 1.00 27.51 81 ALA A O 1
ATOM 752 N N . GLN A 1 94 ? 25.494 76.270 67.809 1.00 25.54 82 GLN A N 1
ATOM 753 C CA . GLN A 1 94 ? 26.517 75.431 68.443 1.00 27.49 82 GLN A CA 1
ATOM 754 C C . GLN A 1 94 ? 27.388 74.660 67.460 1.00 25.39 82 GLN A C 1
ATOM 755 O O . GLN A 1 94 ? 28.598 74.531 67.652 1.00 28.11 82 GLN A O 1
ATOM 761 N N . LEU A 1 95 ? 26.754 74.127 66.423 1.00 24.56 83 LEU A N 1
ATOM 762 C CA . LEU A 1 95 ? 27.412 73.289 65.432 1.00 23.92 83 LEU A CA 1
ATOM 763 C C . LEU A 1 95 ? 27.753 74.073 64.177 1.00 25.33 83 LEU A C 1
ATOM 764 O O . LEU A 1 95 ? 28.109 73.481 63.187 1.00 22.52 83 LEU A O 1
ATOM 769 N N . ASN A 1 96 ? 27.627 75.394 64.233 1.00 23.08 84 ASN A N 1
ATOM 770 C CA . ASN A 1 96 ? 27.928 76.273 63.087 1.00 23.34 84 ASN A CA 1
ATOM 771 C C . ASN A 1 96 ? 27.353 75.783 61.775 1.00 24.26 84 ASN A C 1
ATOM 772 O O . ASN A 1 96 ? 28.044 75.719 60.761 1.00 24.97 84 ASN A O 1
ATOM 777 N N . ILE A 1 97 ? 26.075 75.428 61.819 1.00 23.00 85 ILE A N 1
ATOM 778 C CA . ILE A 1 97 ? 25.343 74.981 60.659 1.00 24.35 85 ILE A CA 1
ATOM 779 C C . ILE A 1 97 ? 24.904 76.211 59.864 1.00 24.76 85 ILE A C 1
ATOM 780 O O . ILE A 1 97 ? 24.298 77.133 60.426 1.00 23.92 85 ILE A O 1
ATOM 785 N N . THR A 1 98 ? 25.233 76.249 58.573 1.00 27.32 86 THR A N 1
ATOM 786 C CA . THR A 1 98 ? 24.855 77.375 57.712 1.00 31.75 86 THR A CA 1
ATOM 787 C C . THR A 1 98 ? 24.048 76.898 56.510 1.00 35.10 86 THR A C 1
ATOM 788 O O . THR A 1 98 ? 23.763 77.679 55.601 1.00 38.89 86 THR A O 1
ATOM 792 N N . ASN A 1 99 ? 23.661 75.624 56.523 1.00 36.60 87 ASN A N 1
ATOM 793 C CA . ASN A 1 99 ? 22.944 74.997 55.426 1.00 41.54 87 ASN A CA 1
ATOM 794 C C . ASN A 1 99 ? 22.429 73.619 55.865 1.00 41.72 87 ASN A C 1
ATOM 795 O O . ASN A 1 99 ? 23.162 72.868 56.504 1.00 37.50 87 ASN A O 1
ATOM 800 N N . GLU A 1 100 ? 21.183 73.279 55.540 1.00 40.05 88 GLU A N 1
ATOM 801 C CA . GLU A 1 100 ? 20.663 71.950 55.893 1.00 39.62 88 GLU A CA 1
ATOM 802 C C . GLU A 1 100 ? 21.495 70.811 55.295 1.00 36.44 88 GLU A C 1
ATOM 803 O O . GLU A 1 100 ? 21.552 69.734 55.870 1.00 31.03 88 GLU A O 1
ATOM 807 N N . ASN A 1 101 ? 22.152 71.049 54.160 1.00 34.57 89 ASN A N 1
ATOM 808 C CA . ASN A 1 101 ? 23.023 70.031 53.558 1.00 38.23 89 ASN A CA 1
ATOM 809 C C . ASN A 1 101 ? 24.282 69.733 54.368 1.00 35.65 89 ASN A C 1
ATOM 810 O O . ASN A 1 101 ? 24.932 68.724 54.124 1.00 36.45 89 ASN A O 1
ATOM 815 N N . ASP A 1 102 ? 24.643 70.628 55.288 1.00 33.56 90 ASP A N 1
ATOM 816 C CA . ASP A 1 102 ? 25.773 70.422 56.200 1.00 33.20 90 ASP A CA 1
ATOM 817 C C . ASP A 1 102 ? 25.510 69.257 57.189 1.00 27.50 90 ASP A C 1
ATOM 818 O O . ASP A 1 102 ? 26.447 68.713 57.763 1.00 32.37 90 ASP A O 1
ATOM 823 N N . VAL A 1 103 ? 24.248 68.913 57.418 1.00 24.18 91 VAL A N 1
ATOM 824 C CA . VAL A 1 103 ? 23.909 68.090 58.595 1.00 23.99 91 VAL A CA 1
ATOM 825 C C . VAL A 1 103 ? 23.708 66.617 58.278 1.00 25.77 91 VAL A C 1
ATOM 826 O O . VAL A 1 103 ? 23.086 66.248 57.287 1.00 24.68 91 VAL A O 1
ATOM 830 N N . ALA A 1 104 ? 24.247 65.781 59.151 1.00 23.27 92 ALA A N 1
ATOM 831 C CA . ALA A 1 104 ? 23.962 64.353 59.136 1.00 23.60 92 ALA A CA 1
ATOM 832 C C . ALA A 1 104 ? 23.410 63.949 60.468 1.00 25.70 92 ALA A C 1
ATOM 833 O O . ALA A 1 104 ? 23.929 64.350 61.486 1.00 24.50 92 ALA A O 1
ATOM 835 N N . ILE A 1 105 ? 22.350 63.148 60.438 1.00 22.61 93 ILE A N 1
ATOM 836 C CA . ILE A 1 105 ? 21.733 62.586 61.601 1.00 25.24 93 ILE A CA 1
ATOM 837 C C . ILE A 1 105 ? 21.995 61.077 61.712 1.00 24.19 93 ILE A C 1
ATOM 838 O O . ILE A 1 105 ? 21.882 60.329 60.719 1.00 24.54 93 ILE A O 1
ATOM 843 N N . PHE A 1 106 ? 22.325 60.633 62.927 1.00 21.72 94 PHE A N 1
ATOM 844 C CA . PHE A 1 106 ? 22.466 59.195 63.236 1.00 24.54 94 PHE A CA 1
ATOM 845 C C . PHE A 1 106 ? 21.756 58.888 64.501 1.00 27.73 94 PHE A C 1
ATOM 846 O O . PHE A 1 106 ? 21.513 59.783 65.299 1.00 25.26 94 PHE A O 1
ATOM 854 N N . SER A 1 107 ? 21.437 57.611 64.688 1.00 22.79 95 SER A N 1
ATOM 855 C CA . SER A 1 107 ? 20.744 57.132 65.896 1.00 22.33 95 SER A CA 1
ATOM 856 C C . SER A 1 107 ? 21.469 55.950 66.487 1.00 22.33 95 SER A C 1
ATOM 857 O O . SER A 1 107 ? 21.900 55.042 65.804 1.00 21.21 95 SER A O 1
ATOM 860 N N . LEU A 1 108 ? 21.588 55.963 67.803 1.00 21.36 96 LEU A N 1
ATOM 861 C CA . LEU A 1 108 ? 22.290 54.917 68.516 1.00 23.74 96 LEU A CA 1
ATOM 862 C C . LEU A 1 108 ? 21.473 53.642 68.595 1.00 25.08 96 LEU A C 1
ATOM 863 O O . LEU A 1 108 ? 20.306 53.685 69.057 1.00 23.03 96 LEU A O 1
ATOM 868 N N . LEU A 1 109 ? 22.093 52.543 68.172 1.00 22.76 97 LEU A N 1
ATOM 869 C CA . LEU A 1 109 ? 21.581 51.181 68.386 1.00 24.80 97 LEU A CA 1
ATOM 870 C C . LEU A 1 109 ? 21.869 50.664 69.780 1.00 27.63 97 LEU A C 1
ATOM 871 O O . LEU A 1 109 ? 22.933 50.916 70.349 1.00 28.02 97 LEU A O 1
ATOM 876 N N . THR A 1 110 ? 20.939 49.882 70.304 1.00 20.23 98 THR A N 1
ATOM 877 C CA . THR A 1 110 ? 21.170 48.964 71.432 1.00 21.84 98 THR A CA 1
ATOM 878 C C . THR A 1 110 ? 21.064 47.569 70.894 1.00 23.07 98 THR A C 1
ATOM 879 O O . THR A 1 110 ? 19.959 47.022 70.688 1.00 23.10 98 THR A O 1
ATOM 883 N N . VAL A 1 111 ? 22.227 47.043 70.522 1.00 23.35 99 VAL A N 1
ATOM 884 C CA . VAL A 1 111 ? 22.320 45.766 69.830 1.00 24.93 99 VAL A CA 1
ATOM 885 C C . VAL A 1 111 ? 21.983 44.600 70.779 1.00 26.40 99 VAL A C 1
ATOM 886 O O . VAL A 1 111 ? 22.523 44.510 71.893 1.00 25.46 99 VAL A O 1
ATOM 890 N N . LYS A 1 112 ? 21.054 43.741 70.377 1.00 23.90 100 LYS A N 1
ATOM 891 C CA . LYS A 1 112 ? 20.581 42.659 71.221 1.00 24.69 100 LYS A CA 1
ATOM 892 C C . LYS A 1 112 ? 20.799 41.338 70.527 1.00 24.95 100 LYS A C 1
ATOM 893 O O . LYS A 1 112 ? 21.131 41.285 69.341 1.00 21.63 100 LYS A O 1
ATOM 899 N N . GLU A 1 113 ? 20.697 40.269 71.294 1.00 26.78 101 GLU A N 1
ATOM 900 C CA . GLU A 1 113 ? 20.739 38.915 70.792 1.00 29.71 101 GLU A CA 1
ATOM 901 C C . GLU A 1 113 ? 19.367 38.280 71.031 1.00 25.76 101 GLU A C 1
ATOM 902 O O . GLU A 1 113 ? 18.924 38.198 72.177 1.00 28.24 101 GLU A O 1
ATOM 908 N N . PRO A 1 114 ? 18.668 37.838 69.974 1.00 23.92 102 PRO A N 1
ATOM 909 C CA . PRO A 1 114 ? 19.023 37.912 68.565 1.00 23.24 102 PRO A CA 1
ATOM 910 C C . PRO A 1 114 ? 18.982 39.335 68.045 1.00 22.82 102 PRO A C 1
ATOM 911 O O . PRO A 1 114 ? 18.340 40.223 68.598 1.00 21.56 102 PRO A O 1
ATOM 915 N N . PHE A 1 115 ? 19.688 39.567 66.943 1.00 23.38 103 PHE A N 1
ATOM 916 C CA . PHE A 1 115 ? 19.825 40.916 66.417 1.00 23.28 103 PHE A CA 1
ATOM 917 C C . PHE A 1 115 ? 18.469 41.542 66.082 1.00 21.19 103 PHE A C 1
ATOM 918 O O . PHE A 1 115 ? 18.308 42.750 66.149 1.00 22.49 103 PHE A O 1
ATOM 926 N N . SER A 1 116 ? 17.509 40.720 65.660 1.00 24.05 104 SER A N 1
ATOM 927 C CA . SER A 1 116 ? 16.179 41.217 65.350 1.00 21.22 104 SER A CA 1
ATOM 928 C C . SER A 1 116 ? 15.531 41.948 66.550 1.00 21.39 104 SER A C 1
ATOM 929 O O . SER A 1 116 ? 14.550 42.653 66.333 1.00 24.01 104 SER A O 1
ATOM 932 N N . GLU A 1 117 ? 16.028 41.731 67.768 1.00 21.39 105 GLU A N 1
ATOM 933 C CA . GLU A 1 117 ? 15.493 42.426 68.948 1.00 21.06 105 GLU A CA 1
ATOM 934 C C . GLU A 1 117 ? 16.151 43.779 69.237 1.00 22.88 105 GLU A C 1
ATOM 935 O O . GLU A 1 117 ? 15.796 44.454 70.214 1.00 20.53 105 GLU A O 1
ATOM 941 N N . THR A 1 118 ? 17.107 44.159 68.389 1.00 22.72 106 THR A N 1
ATOM 942 C CA . THR A 1 118 ? 17.813 45.427 68.495 1.00 19.64 106 THR A CA 1
ATOM 943 C C . THR A 1 118 ? 16.873 46.645 68.472 1.00 22.82 106 THR A C 1
ATOM 944 O O . THR A 1 118 ? 15.877 46.674 67.742 1.00 20.38 106 THR A O 1
ATOM 948 N N . THR A 1 119 ? 17.178 47.620 69.321 1.00 21.57 107 THR A N 1
ATOM 949 C CA . THR A 1 119 ? 16.412 48.854 69.400 1.00 23.86 107 THR A CA 1
ATOM 950 C C . THR A 1 119 ? 17.255 50.058 68.925 1.00 28.07 107 THR A C 1
ATOM 951 O O . THR A 1 119 ? 18.495 50.008 68.869 1.00 22.63 107 THR A O 1
ATOM 955 N N . VAL A 1 120 ? 16.558 51.120 68.566 1.00 22.75 108 VAL A N 1
ATOM 956 C CA . VAL A 1 120 ? 17.196 52.385 68.169 1.00 24.73 108 VAL A CA 1
ATOM 957 C C . VAL A 1 120 ? 16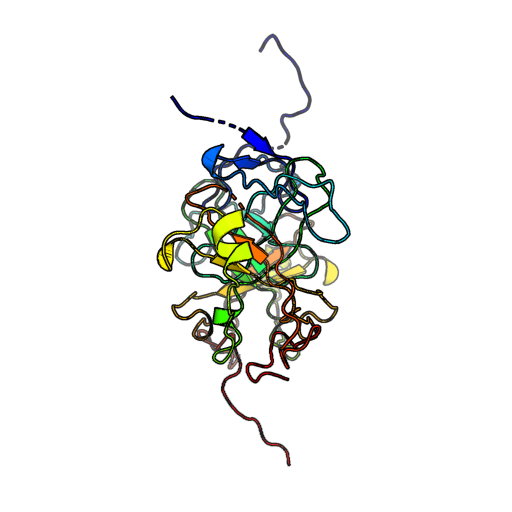.584 53.552 68.998 1.00 27.16 108 VAL A C 1
ATOM 958 O O . VAL A 1 120 ? 15.364 53.583 69.246 1.00 24.72 108 VAL A O 1
ATOM 962 N N . ASN A 1 121 ? 17.444 54.473 69.443 1.00 23.83 109 ASN A N 1
ATOM 963 C CA . ASN A 1 121 ? 17.013 55.661 70.199 1.00 23.42 109 ASN A CA 1
ATOM 964 C C . ASN A 1 121 ? 16.636 56.808 69.247 1.00 23.55 109 ASN A C 1
ATOM 965 O O . ASN A 1 121 ? 17.487 57.497 68.636 1.00 23.91 109 ASN A O 1
ATOM 970 N N . LEU A 1 122 ? 15.326 56.947 69.046 1.00 21.88 110 LEU A N 1
ATOM 971 C CA . LEU A 1 122 ? 14.797 58.002 68.165 1.00 22.06 110 LEU A CA 1
ATOM 972 C C . LEU A 1 122 ? 14.567 59.328 68.828 1.00 22.19 110 LEU A C 1
ATOM 973 O O . LEU A 1 122 ? 14.261 60.324 68.133 1.00 24.92 110 LEU A O 1
ATOM 978 N N . GLN A 1 123 ? 14.707 59.366 70.144 1.00 23.55 1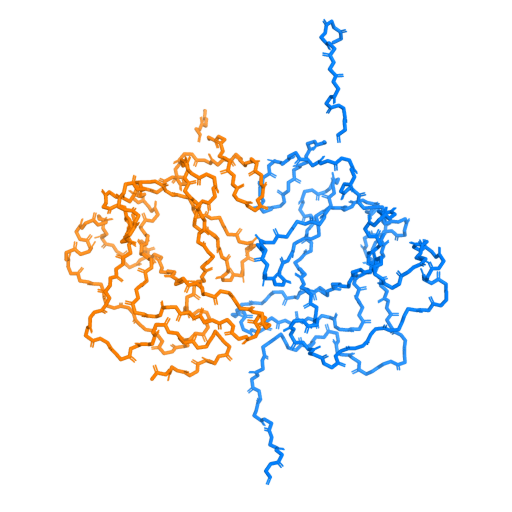11 GLN A N 1
ATOM 979 C CA . GLN A 1 123 ? 14.548 60.600 70.905 1.00 26.25 111 GLN A CA 1
ATOM 980 C C . GLN A 1 123 ? 15.819 61.437 70.981 1.00 24.65 111 GLN A C 1
ATOM 981 O O . GLN A 1 123 ? 15.749 62.649 71.205 1.00 27.35 111 GLN A O 1
ATOM 987 N N . ALA A 1 124 ? 16.984 60.813 70.787 1.00 21.08 112 ALA A N 1
ATOM 988 C CA . ALA A 1 124 ? 18.252 61.493 71.054 1.00 21.37 112 ALA A CA 1
ATOM 989 C C . ALA A 1 124 ? 19.291 61.239 69.969 1.00 19.75 112 ALA A C 1
ATOM 990 O O . ALA A 1 124 ? 20.311 60.548 70.205 1.00 22.37 112 ALA A O 1
ATOM 992 N N . PRO A 1 125 ? 19.059 61.831 68.796 1.00 23.08 113 PRO A N 1
ATOM 993 C CA . PRO A 1 125 ? 19.979 61.646 67.689 1.00 20.56 113 PRO A CA 1
ATOM 994 C C . PRO A 1 125 ? 21.366 62.257 67.849 1.00 20.38 113 PRO A C 1
ATOM 995 O O . PRO A 1 125 ? 21.502 63.295 68.470 1.00 23.60 113 PRO A O 1
ATOM 999 N N . ILE A 1 126 ? 22.347 61.634 67.198 1.00 20.58 114 ILE A N 1
ATOM 1000 C CA . ILE A 1 126 ? 23.644 62.245 66.956 1.00 21.68 114 ILE A CA 1
ATOM 1001 C C . ILE A 1 126 ? 23.496 63.210 65.815 1.00 23.30 114 ILE A C 1
ATOM 1002 O O . ILE A 1 126 ? 22.920 62.878 64.788 1.00 23.57 114 ILE A O 1
ATOM 1007 N N . VAL A 1 127 ? 23.998 64.432 66.002 1.00 22.90 115 VAL A N 1
ATOM 1008 C CA . VAL A 1 127 ? 23.898 65.472 64.974 1.00 20.28 115 VAL A CA 1
ATOM 1009 C C . VAL A 1 127 ? 25.320 65.937 64.671 1.00 23.09 115 VAL A C 1
ATOM 1010 O O . VAL A 1 127 ? 26.032 66.365 65.572 1.00 21.82 115 VAL A O 1
ATOM 1014 N N . ILE A 1 128 ? 25.700 65.820 63.414 1.00 23.41 116 ILE A N 1
ATOM 1015 C CA . ILE A 1 128 ? 27.058 66.129 62.943 1.00 23.85 116 ILE A CA 1
ATOM 1016 C C . ILE A 1 128 ? 27.013 67.082 61.749 1.00 24.87 116 ILE A C 1
ATOM 1017 O O . ILE A 1 128 ? 26.308 66.828 60.786 1.00 26.63 116 ILE A O 1
ATOM 1022 N N . ASN A 1 129 ? 27.767 68.171 61.872 1.00 27.40 117 ASN A N 1
ATOM 1023 C CA . ASN A 1 129 ? 28.113 69.043 60.762 1.00 25.78 117 ASN A CA 1
ATOM 1024 C C . ASN A 1 129 ? 29.489 68.621 60.292 1.00 24.16 117 ASN A C 1
ATOM 1025 O O . ASN A 1 129 ? 30.500 69.031 60.844 1.00 23.91 117 ASN A O 1
ATOM 1030 N N . ALA A 1 130 ? 29.551 67.780 59.271 1.00 31.40 118 ALA A N 1
ATOM 1031 C 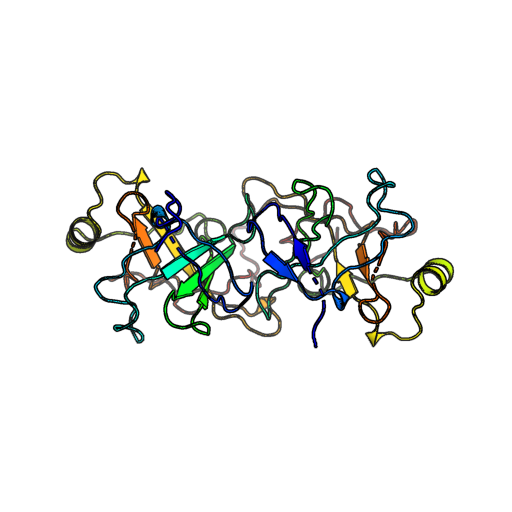CA . ALA A 1 130 ? 30.835 67.258 58.796 1.00 33.83 118 ALA A CA 1
ATOM 1032 C C . ALA A 1 130 ? 31.743 68.341 58.178 1.00 33.10 118 ALA A C 1
ATOM 1033 O O . ALA A 1 130 ? 32.975 68.280 58.358 1.00 36.57 118 ALA A O 1
ATOM 1035 N N . ASN A 1 131 ? 31.142 69.312 57.489 1.00 33.12 119 ASN A N 1
ATOM 1036 C CA A ASN A 1 131 ? 31.905 70.423 56.919 0.50 31.32 119 ASN A CA 1
ATOM 1037 C CA B ASN A 1 131 ? 31.870 70.462 56.924 0.50 30.11 119 ASN A CA 1
ATOM 1038 C C . ASN A 1 131 ? 32.697 71.182 57.982 1.00 29.95 119 ASN A C 1
ATOM 1039 O O . ASN A 1 131 ? 33.856 71.535 57.748 1.00 34.89 119 ASN A O 1
ATOM 1048 N N . LYS A 1 132 ? 32.093 71.411 59.149 1.00 23.33 120 LYS A N 1
ATOM 1049 C CA . LYS A 1 132 ? 32.787 72.107 60.233 1.00 22.36 120 LYS A CA 1
ATOM 1050 C C . LYS A 1 132 ? 33.371 71.155 61.281 1.00 21.01 120 LYS A C 1
ATOM 1051 O O . LYS A 1 132 ? 33.986 71.609 62.237 1.00 30.73 120 LYS A O 1
ATOM 1056 N N . GLN A 1 133 ? 33.197 69.861 61.089 1.00 25.13 121 GLN A N 1
ATOM 1057 C CA . GLN A 1 133 ? 33.733 68.833 62.019 1.00 28.74 121 GLN A CA 1
ATOM 1058 C C . GLN A 1 133 ? 33.234 69.074 63.427 1.00 26.07 121 GLN A C 1
ATOM 1059 O O . GLN A 1 133 ? 34.024 69.166 64.350 1.00 25.40 121 GLN A O 1
ATOM 1078 N N . GLY A 1 135 ? 30.061 67.975 66.281 1.00 23.04 123 GLY A N 1
ATOM 1079 C CA . GLY A 1 135 ? 28.944 67.108 66.659 1.00 23.32 123 GLY A CA 1
ATOM 1080 C C . GLY A 1 135 ? 28.427 67.265 68.061 1.00 22.79 123 GLY A C 1
ATOM 1081 O O . GLY A 1 135 ? 29.056 67.854 68.939 1.00 22.01 123 GLY A O 1
ATOM 1082 N N . LYS A 1 136 ? 27.243 66.687 68.275 1.00 21.55 124 LYS A N 1
ATOM 1083 C CA . LYS A 1 136 ? 26.655 66.569 69.580 1.00 21.80 124 LYS A CA 1
ATOM 1084 C C . LYS A 1 136 ? 25.639 65.427 69.526 1.00 21.99 124 LYS A C 1
ATOM 1085 O O . LYS A 1 136 ? 25.312 64.925 68.451 1.00 24.75 124 LYS A O 1
ATOM 1091 N N . GLN A 1 137 ? 25.159 65.012 70.686 1.00 19.95 125 GLN A N 1
ATOM 1092 C CA . GLN A 1 137 ? 23.894 64.290 70.763 1.00 20.07 125 GLN A CA 1
ATOM 1093 C C . GLN A 1 137 ? 22.845 65.248 71.261 1.00 23.32 125 GLN A C 1
ATOM 1094 O O . GLN A 1 137 ? 23.042 65.941 72.283 1.00 24.23 125 GLN A O 1
ATOM 1100 N N . LEU A 1 138 ? 21.726 65.294 70.565 1.00 21.53 126 LEU A N 1
ATOM 1101 C CA . LEU A 1 138 ? 20.663 66.222 70.905 1.00 21.38 126 LEU A CA 1
ATOM 1102 C C . LEU A 1 138 ? 19.482 65.436 71.408 1.00 21.35 126 LEU A C 1
ATOM 1103 O O . LEU A 1 138 ? 18.986 64.567 70.700 1.00 24.21 126 LEU A O 1
ATOM 1108 N N . VAL A 1 139 ? 19.052 65.736 72.623 1.00 23.41 127 VAL A N 1
ATOM 1109 C CA . VAL A 1 139 ? 17.836 65.151 73.162 1.00 22.56 127 VAL A CA 1
ATOM 1110 C C . VAL A 1 139 ? 16.658 65.995 72.715 1.00 24.49 127 VAL A C 1
ATOM 1111 O O . VAL A 1 139 ? 16.554 67.168 73.084 1.00 25.85 127 VAL A O 1
ATOM 1115 N N . LEU A 1 140 ? 15.758 65.402 71.940 1.00 24.97 128 LEU A N 1
ATOM 1116 C CA . LEU A 1 140 ? 14.655 66.158 71.340 1.00 24.60 128 LEU A CA 1
ATOM 1117 C C . LEU A 1 140 ? 13.608 66.424 72.382 1.00 32.84 128 LEU A C 1
ATOM 1118 O O . LEU A 1 140 ? 13.375 65.613 73.273 1.00 31.76 128 LEU A O 1
ATOM 1123 N N . GLY A 1 141 ? 12.992 67.590 72.265 1.00 36.28 129 GLY A N 1
ATOM 1124 C CA . GLY A 1 141 ? 11.973 67.989 73.215 1.00 40.74 129 GLY A CA 1
ATOM 1125 C C . GLY A 1 141 ? 10.638 67.886 72.541 1.00 43.34 129 GLY A C 1
ATOM 1126 O O . GLY A 1 141 ? 10.536 68.070 71.319 1.00 44.70 129 GLY A O 1
ATOM 1127 N N . ASP A 1 142 ? 9.618 67.573 73.332 1.00 45.19 130 ASP A N 1
ATOM 1128 C CA . ASP A 1 142 ? 8.243 67.682 72.878 1.00 48.75 130 ASP A CA 1
ATOM 1129 C C . ASP A 1 142 ? 7.934 66.729 71.732 1.00 45.04 130 ASP A C 1
ATOM 1130 O O . ASP A 1 142 ? 7.115 67.063 70.871 1.00 48.54 130 ASP A O 1
ATOM 1135 N N . THR A 1 143 ? 8.597 65.563 71.698 1.00 42.08 131 THR A N 1
ATOM 1136 C CA . THR A 1 143 ? 8.270 64.519 70.715 1.00 35.99 131 THR A CA 1
ATOM 1137 C C . THR A 1 143 ? 7.758 63.277 71.445 1.00 36.88 131 THR A C 1
ATOM 1138 O O . THR A 1 143 ? 7.941 63.134 72.665 1.00 34.75 131 THR A O 1
ATOM 1142 N N . ALA A 1 144 ? 7.146 62.376 70.673 1.00 33.91 132 ALA A N 1
ATOM 1143 C CA . ALA A 1 144 ? 6.746 61.074 71.180 1.00 35.07 132 ALA A CA 1
ATOM 1144 C C . ALA A 1 144 ? 7.630 59.989 70.609 1.00 31.13 132 ALA A C 1
ATOM 1145 O O . ALA A 1 144 ? 7.183 58.867 70.416 1.00 36.23 132 ALA A O 1
ATOM 1147 N N . TYR A 1 145 ? 8.886 60.306 70.321 1.00 28.43 133 TYR A N 1
ATOM 1148 C CA . TYR A 1 145 ? 9.768 59.282 69.770 1.00 23.05 133 TYR A CA 1
ATOM 1149 C C . TYR A 1 145 ? 10.249 58.362 70.856 1.00 25.27 133 TYR A C 1
ATOM 1150 O O . TYR A 1 145 ? 10.476 58.791 71.989 1.00 27.58 133 TYR A O 1
ATOM 1159 N N . ASN A 1 146 ? 10.424 57.095 70.509 1.00 23.70 134 ASN A N 1
ATOM 1160 C CA . ASN A 1 146 ? 10.749 56.031 71.447 1.00 24.32 134 ASN A CA 1
ATOM 1161 C C . ASN A 1 146 ? 12.275 55.890 71.562 1.00 21.52 134 ASN A C 1
ATOM 1162 O O . ASN A 1 146 ? 12.975 55.767 70.579 1.00 22.70 134 ASN A O 1
ATOM 1167 N N . ARG A 1 147 ? 12.789 55.904 72.782 1.00 24.80 135 ARG A N 1
ATOM 1168 C CA . ARG A 1 147 ? 14.203 55.688 72.994 1.00 24.33 135 ARG A CA 1
ATOM 1169 C C . ARG A 1 147 ? 14.638 54.239 72.768 1.00 22.14 135 ARG A C 1
ATOM 1170 O O . ARG A 1 147 ? 15.844 53.963 72.732 1.00 22.03 135 ARG A O 1
ATOM 1178 N N . LYS A 1 148 ? 13.657 53.333 72.696 1.00 23.84 136 LYS A N 1
ATOM 1179 C CA . LYS A 1 148 ? 13.857 51.910 72.450 1.00 22.43 136 LYS A CA 1
ATOM 1180 C C . LYS A 1 148 ? 12.938 51.474 71.312 1.00 22.08 136 LYS A C 1
ATOM 1181 O O . LYS A 1 148 ? 12.301 50.448 71.366 1.00 24.53 136 LYS A O 1
ATOM 1187 N N . GLN A 1 149 ? 12.896 52.274 70.268 1.00 24.31 137 GLN A N 1
ATOM 1188 C CA . GLN A 1 149 ? 12.161 51.922 69.059 1.00 21.21 137 GLN A CA 1
ATOM 1189 C C . GLN A 1 149 ? 12.702 50.603 68.502 1.00 22.59 137 GLN A C 1
ATOM 1190 O O . GLN A 1 149 ? 13.914 50.462 68.344 1.00 24.91 137 GLN A O 1
ATOM 1196 N N . PRO A 1 150 ? 11.825 49.609 68.223 1.00 20.64 138 PRO A N 1
ATOM 1197 C CA . PRO A 1 150 ? 12.370 48.449 67.520 1.00 20.07 138 PRO A CA 1
ATOM 1198 C C . PRO A 1 150 ? 12.950 48.792 66.159 1.00 21.80 138 PRO A C 1
ATOM 1199 O O . PRO A 1 150 ? 12.328 49.484 65.347 1.00 24.74 138 PRO A O 1
ATOM 1203 N N . LEU A 1 151 ? 14.170 48.319 65.930 1.00 23.77 139 LEU A N 1
ATOM 1204 C CA . LEU A 1 151 ? 14.803 48.487 64.628 1.00 22.57 139 LEU A CA 1
ATOM 1205 C C . LEU A 1 151 ? 14.090 47.684 63.537 1.00 28.29 139 LEU A C 1
ATOM 1206 O O . LEU A 1 151 ? 14.096 48.075 62.383 1.00 28.65 139 LEU A O 1
ATOM 1211 N N . PHE A 1 152 ? 13.536 46.527 63.907 1.00 25.63 140 PHE A N 1
ATOM 1212 C CA . PHE A 1 152 ? 12.861 45.629 62.994 1.00 25.40 140 PHE A CA 1
ATOM 1213 C C . PHE A 1 152 ? 11.351 45.699 63.259 1.00 25.51 140 PHE A C 1
ATOM 1214 O O . PHE A 1 152 ? 10.925 45.779 64.395 1.00 21.60 140 PHE A O 1
ATOM 1222 N N . GLN A 1 153 ? 10.573 45.630 62.191 1.00 23.52 141 GLN A N 1
ATOM 1223 C CA . GLN A 1 153 ? 9.120 45.598 62.282 1.00 23.63 141 GLN A CA 1
ATOM 1224 C C . GLN A 1 153 ? 8.639 44.179 62.513 1.00 20.72 141 GLN A C 1
ATOM 1225 O O . GLN A 1 153 ? 8.768 43.329 61.647 1.00 24.27 141 GLN A O 1
ATOM 1231 N N . LYS A 1 154 ? 8.053 43.931 63.679 1.00 19.88 142 LYS A N 1
ATOM 1232 C CA . LYS A 1 154 ? 7.469 42.630 63.976 1.00 19.32 142 LYS A CA 1
ATOM 1233 C C . LYS A 1 154 ? 5.950 42.664 64.106 1.00 19.61 142 LYS A C 1
ATOM 1234 O O . LYS A 1 154 ? 5.307 41.629 64.375 1.00 21.85 142 LYS A O 1
ATOM 1240 N N . GLU A 1 155 ? 5.364 43.841 63.907 1.00 21.70 143 GLU A N 1
ATOM 1241 C CA . GLU A 1 155 ? 3.894 43.960 63.945 1.00 20.18 143 GLU A CA 1
ATOM 1242 C C . GLU A 1 155 ? 3.335 44.019 62.552 1.00 18.96 143 GLU A C 1
ATOM 1243 O O . GLU A 1 155 ? 4.031 44.390 61.605 1.00 20.08 143 GLU A O 1
ATOM 1249 N N . LEU A 1 156 ? 2.069 43.638 62.430 1.00 19.80 144 LEU A N 1
ATOM 1250 C CA . LEU A 1 156 ? 1.333 43.725 61.174 1.00 20.51 144 LEU A CA 1
ATOM 1251 C C . LEU A 1 156 ? 0.418 44.933 61.256 1.00 20.50 144 LEU A C 1
ATOM 1252 O O . LEU A 1 156 ? -0.445 45.027 62.149 1.00 21.47 144 LEU A O 1
ATOM 1257 N N . VAL A 1 157 ? 0.663 45.906 60.379 1.00 24.57 145 VAL A N 1
ATOM 1258 C CA . VAL A 1 157 ? -0.104 47.152 60.373 1.00 26.02 145 VAL A CA 1
ATOM 1259 C C . VAL A 1 157 ? -1.170 47.043 59.329 1.00 28.38 145 VAL A C 1
ATOM 1260 O O . VAL A 1 157 ? -0.862 46.762 58.165 1.00 27.28 145 VAL A O 1
ATOM 1264 N N . LEU A 1 158 ? -2.405 47.243 59.771 1.00 25.77 146 LEU A N 1
ATOM 1265 C CA . LEU A 1 158 ? -3.576 47.175 58.909 1.00 23.43 146 LEU A CA 1
ATOM 1266 C C . LEU A 1 158 ? -4.202 48.543 58.675 1.00 23.46 146 LEU A C 1
ATOM 1267 O O . LEU A 1 158 ? -4.472 49.292 59.600 1.00 21.97 146 LEU A O 1
ATOM 1272 N N . ALA A 1 159 ? -4.422 48.851 57.397 1.00 27.69 147 ALA A N 1
ATOM 1273 C CA . ALA A 1 159 ? -5.180 50.024 56.955 1.00 31.82 147 ALA A CA 1
ATOM 1274 C C . ALA A 1 159 ? -6.320 49.618 55.994 1.00 35.23 147 ALA A C 1
ATOM 1275 O O . ALA A 1 159 ? -7.005 50.477 55.407 1.00 36.32 147 ALA A O 1
ATOM 1277 N N . LYS A 1 160 ? -6.510 48.295 55.872 1.00 35.83 148 LYS A N 1
ATOM 1278 C CA . LYS A 1 160 ? -7.582 47.639 55.091 1.00 35.56 148 LYS A CA 1
ATOM 1279 C C . LYS A 1 160 ? -8.555 48.608 54.457 1.00 35.84 148 LYS A C 1
ATOM 1280 O O . LYS A 1 160 ? -9.610 48.201 53.986 1.00 42.46 148 LYS A O 1
ATOM 1284 N N . HIS B 1 10 ? 56.004 35.718 68.633 1.00 36.43 -2 HIS B N 1
ATOM 1285 C CA . HIS B 1 10 ? 55.731 36.408 67.318 1.00 29.44 -2 HIS B CA 1
ATOM 1286 C C . HIS B 1 10 ? 54.272 36.331 66.792 1.00 29.20 -2 HIS B C 1
ATOM 1287 O O . HIS B 1 10 ? 53.462 35.525 67.248 1.00 33.13 -2 HIS B O 1
ATOM 1294 N N . HIS B 1 11 ? 53.968 37.189 65.818 1.00 26.83 -1 HIS B N 1
ATOM 1295 C CA A HIS B 1 11 ? 52.666 37.202 65.169 0.50 30.22 -1 HIS B CA 1
ATOM 1296 C CA B HIS B 1 11 ? 52.667 37.256 65.179 0.50 31.29 -1 HIS B CA 1
ATOM 1297 C C . HIS B 1 11 ? 52.835 37.194 63.671 1.00 28.58 -1 HIS B C 1
ATOM 1298 O O . HIS B 1 11 ? 53.945 37.342 63.172 1.00 29.30 -1 HIS B O 1
ATOM 1311 N N . HIS B 1 12 ? 51.744 36.969 62.963 1.00 24.72 0 HIS B N 1
ATOM 1312 C CA . HIS B 1 12 ? 51.764 37.008 61.513 1.00 22.34 0 HIS B CA 1
ATOM 1313 C C . HIS B 1 12 ? 50.611 37.870 61.100 1.00 28.00 0 HIS B C 1
ATOM 1314 O O . HIS B 1 12 ? 49.451 37.459 61.218 1.00 28.99 0 HIS B O 1
ATOM 1334 N N . LYS B 1 14 ? 49.145 40.884 58.133 1.00 27.54 2 LYS B N 1
ATOM 1335 C CA . LYS B 1 14 ? 49.244 41.402 56.785 1.00 26.05 2 LYS B CA 1
ATOM 1336 C C . LYS B 1 14 ? 48.434 42.688 56.653 1.00 25.54 2 LYS B C 1
ATOM 1337 O O . LYS B 1 14 ? 47.321 42.790 57.162 1.00 25.33 2 LYS B O 1
ATOM 1339 N N . VAL B 1 15 ? 48.997 43.654 55.932 1.00 24.85 3 VAL B N 1
ATOM 1340 C CA . VAL B 1 15 ? 48.283 44.860 55.603 1.00 23.19 3 VAL B CA 1
ATOM 1341 C C . VAL B 1 15 ? 47.494 44.621 54.355 1.00 27.45 3 VAL B C 1
ATOM 1342 O O . VAL B 1 15 ? 48.041 44.200 53.339 1.00 27.15 3 VAL B O 1
ATOM 1346 N N . ILE B 1 16 ? 46.193 44.875 54.443 1.00 25.62 4 ILE B N 1
ATOM 1347 C CA . ILE B 1 16 ? 45.275 44.650 53.351 1.00 29.00 4 ILE B CA 1
ATOM 1348 C C . ILE B 1 16 ? 44.640 45.973 52.961 1.00 27.21 4 ILE B C 1
ATOM 1349 O O . ILE B 1 16 ? 44.110 46.632 53.810 1.00 24.46 4 ILE B O 1
ATOM 1354 N N . GLU B 1 17 ? 44.625 46.300 51.666 1.00 22.67 5 GLU B N 1
ATOM 1355 C CA A GLU B 1 17 ? 43.864 47.427 51.150 0.70 26.02 5 GLU B CA 1
ATOM 1356 C CA B GLU B 1 17 ? 43.863 47.431 51.162 0.30 23.92 5 GLU B CA 1
ATOM 1357 C C . GLU B 1 17 ? 42.400 47.001 51.025 1.00 26.46 5 GLU B C 1
ATOM 1358 O O . GLU B 1 17 ? 42.101 46.000 50.379 1.00 26.65 5 GLU B O 1
ATOM 1369 N N . THR B 1 18 ? 41.497 47.732 51.675 1.00 25.89 6 THR B N 1
ATOM 1370 C CA . THR B 1 18 ? 40.070 47.372 51.651 1.00 25.32 6 THR B CA 1
ATOM 1371 C C . THR B 1 18 ? 39.255 48.452 50.930 1.00 28.67 6 THR B C 1
ATOM 1372 O O . THR B 1 18 ? 39.644 49.638 50.870 1.00 25.70 6 THR B O 1
ATOM 1376 N N . LYS B 1 19 ? 38.137 48.034 50.345 1.00 25.02 7 LYS B N 1
ATOM 1377 C CA . LYS B 1 19 ? 37.254 48.909 49.603 1.00 25.48 7 LYS B CA 1
ATOM 1378 C C . LYS B 1 19 ? 36.646 50.028 50.478 1.00 26.24 7 LYS B C 1
ATOM 1379 O O . LYS B 1 19 ? 36.554 51.151 50.055 1.00 26.32 7 LYS B O 1
ATOM 1385 N N . TYR B 1 20 ? 36.242 49.726 51.702 1.00 25.81 8 TYR B N 1
ATOM 1386 C CA . TYR B 1 20 ? 35.422 50.663 52.467 1.00 27.82 8 TYR B CA 1
ATOM 1387 C C . TYR B 1 20 ? 36.133 51.182 53.698 1.00 32.42 8 TYR B C 1
ATOM 1388 O O . TYR B 1 20 ? 35.687 52.148 54.269 1.00 37.17 8 TYR B O 1
ATOM 1397 N N . SER B 1 21 ? 37.232 50.575 54.110 1.00 26.83 9 SER B N 1
ATOM 1398 C CA . SER B 1 21 ? 37.906 50.992 55.336 1.00 29.07 9 SER B CA 1
ATOM 1399 C C . SER B 1 21 ? 39.358 51.354 55.184 1.00 27.75 9 SER B C 1
ATOM 1400 O O . SER B 1 21 ? 40.041 51.529 56.173 1.00 32.16 9 SER B O 1
ATOM 1403 N N . GLY B 1 22 ? 39.839 51.498 53.956 1.00 27.55 10 GLY B N 1
ATOM 1404 C CA . GLY B 1 22 ? 41.250 51.771 53.744 1.00 25.96 10 GLY B CA 1
ATOM 1405 C C . GLY B 1 22 ? 42.098 50.580 54.102 1.00 26.48 10 GLY B C 1
ATOM 1406 O O . GLY B 1 22 ? 41.623 49.448 54.091 1.00 26.55 10 GLY B O 1
ATOM 1407 N N . LYS B 1 23 ? 43.355 50.836 54.440 1.00 25.82 11 LYS B N 1
ATOM 1408 C CA . LYS B 1 23 ? 44.283 49.784 54.791 1.00 23.87 11 LYS B CA 1
ATOM 1409 C C . LYS B 1 23 ? 44.055 49.343 56.210 1.00 27.76 11 LYS B C 1
ATOM 1410 O O . LYS B 1 23 ? 44.049 50.174 57.103 1.00 25.62 11 LYS B O 1
ATOM 1416 N N . LEU B 1 24 ? 43.906 48.030 56.388 1.00 26.75 12 LEU B N 1
ATOM 1417 C CA . LEU B 1 24 ? 43.725 47.368 57.690 1.00 28.21 12 LEU B CA 1
ATOM 1418 C C . LEU B 1 24 ? 44.839 46.349 57.900 1.00 29.58 12 LEU B C 1
ATOM 1419 O O . LEU B 1 24 ? 45.412 45.831 56.954 1.00 27.31 12 LEU B O 1
ATOM 1424 N N . GLU B 1 25 ? 45.119 46.062 59.160 1.00 27.36 13 GLU B N 1
ATOM 1425 C CA . GLU B 1 25 ? 46.068 45.017 59.538 1.00 30.76 13 GLU B CA 1
ATOM 1426 C C . GLU B 1 25 ? 45.231 43.826 59.970 1.00 29.29 13 GLU B C 1
ATOM 1427 O O . GLU B 1 25 ? 44.395 43.958 60.837 1.00 29.04 13 GLU B O 1
ATOM 1433 N N . VAL B 1 26 ? 45.477 42.681 59.353 1.00 27.04 14 VAL B N 1
ATOM 1434 C CA . VAL B 1 26 ? 44.715 41.470 59.518 1.00 31.16 14 VAL B CA 1
ATOM 1435 C C . VAL B 1 26 ? 45.684 40.330 59.882 1.00 28.30 14 VAL B C 1
ATOM 1436 O O . VAL B 1 26 ? 46.696 40.148 59.211 1.00 26.78 14 VAL B O 1
ATOM 1440 N N . ALA B 1 27 ? 45.318 39.523 60.872 1.00 24.52 15 ALA B N 1
ATOM 1441 C CA . ALA B 1 27 ? 46.043 38.290 61.173 1.00 22.23 15 ALA B CA 1
ATOM 1442 C C . ALA B 1 27 ? 46.061 37.362 59.942 1.00 22.64 15 ALA B C 1
ATOM 1443 O O . ALA B 1 27 ? 45.043 37.208 59.285 1.00 24.04 15 ALA B O 1
ATOM 1445 N N . GLU B 1 28 ? 47.184 36.687 59.681 1.00 23.36 16 GLU B N 1
ATOM 1446 C CA . GLU B 1 28 ? 47.253 35.774 58.531 1.00 26.65 16 GLU B CA 1
ATOM 1447 C C . GLU B 1 28 ? 46.282 34.631 58.609 1.00 23.74 16 GLU B C 1
ATOM 1448 O O . GLU B 1 28 ? 45.843 34.106 57.599 1.00 26.28 16 GLU B O 1
ATOM 1454 N N . ASP B 1 29 ? 45.920 34.235 59.816 1.00 22.71 17 ASP B N 1
ATOM 1455 C CA . ASP B 1 29 ? 44.994 33.134 59.913 1.00 26.39 17 ASP B CA 1
ATOM 1456 C C . ASP B 1 29 ? 43.565 33.504 59.580 1.00 25.83 17 ASP B C 1
ATOM 1457 O O . ASP B 1 29 ? 42.695 32.613 59.534 1.00 26.91 17 ASP B O 1
ATOM 1462 N N . ARG B 1 30 ? 43.316 34.783 59.300 1.00 20.64 18 ARG B N 1
ATOM 1463 C CA . ARG B 1 30 ? 42.033 35.212 58.761 1.00 22.08 18 ARG B CA 1
ATOM 1464 C C . ARG B 1 30 ? 41.929 35.160 57.251 1.00 24.39 18 ARG B C 1
ATOM 1465 O O . ARG B 1 30 ? 40.860 35.398 56.709 1.00 27.51 18 ARG B O 1
ATOM 1473 N N . LEU B 1 31 ? 43.022 34.847 56.547 1.00 23.48 19 LEU B N 1
ATOM 1474 C CA . LEU B 1 31 ? 43.051 34.800 55.114 1.00 24.48 19 LEU B CA 1
ATOM 1475 C C . LEU B 1 31 ? 42.439 33.474 54.644 1.00 22.77 19 LEU B C 1
ATOM 1476 O O . LEU B 1 31 ? 42.957 32.400 54.967 1.00 26.23 19 LEU B O 1
ATOM 1481 N N . ILE B 1 32 ? 41.324 33.583 53.925 1.00 21.99 20 ILE B N 1
ATOM 1482 C CA A ILE B 1 32 ? 40.569 32.422 53.472 0.50 22.85 20 ILE B CA 1
ATOM 1483 C CA B ILE B 1 32 ? 40.575 32.422 53.450 0.50 21.40 20 ILE B CA 1
ATOM 1484 C C . ILE B 1 32 ? 40.891 32.068 52.017 1.00 21.33 20 ILE B C 1
ATOM 1485 O O . ILE B 1 32 ? 40.746 32.887 51.104 1.00 22.21 20 ILE B O 1
ATOM 1494 N N . ALA B 1 33 ? 41.339 30.842 51.819 1.00 21.84 21 ALA B N 1
ATOM 1495 C CA . ALA B 1 33 ? 41.610 30.363 50.483 1.00 21.38 21 ALA B CA 1
ATOM 1496 C C . ALA B 1 33 ? 40.287 29.946 49.830 1.00 20.59 21 ALA B C 1
ATOM 1497 O O . ALA B 1 33 ? 39.535 29.132 50.385 1.00 22.33 21 ALA B O 1
ATOM 1499 N N . PHE B 1 34 ? 40.045 30.492 48.636 1.00 21.18 22 PHE B N 1
ATOM 1500 C CA . PHE B 1 34 ? 38.960 30.097 47.727 1.00 24.94 22 PHE B CA 1
ATOM 1501 C C . PHE B 1 34 ? 39.623 29.442 46.537 1.00 18.93 22 PHE B C 1
ATOM 1502 O O . PHE B 1 34 ? 39.915 30.053 45.463 1.00 21.63 22 PHE B O 1
ATOM 1510 N N . ASP B 1 35 ? 39.894 28.145 46.686 1.00 21.69 23 ASP B N 1
ATOM 1511 C CA . ASP B 1 35 ? 40.740 27.469 45.692 1.00 26.35 23 ASP B CA 1
ATOM 1512 C C . ASP B 1 35 ? 40.113 27.482 44.322 1.00 24.26 23 ASP B C 1
ATOM 1513 O O . ASP B 1 35 ? 40.833 27.430 43.312 1.00 25.55 23 ASP B O 1
ATOM 1518 N N . GLN B 1 36 ? 38.786 27.474 44.265 1.00 24.30 24 GLN B N 1
ATOM 1519 C CA . GLN B 1 36 ? 38.063 27.602 43.010 1.00 23.71 24 GLN B CA 1
ATOM 1520 C C . GLN B 1 36 ? 37.593 29.011 42.682 1.00 24.51 24 GLN B C 1
ATOM 1521 O O . GLN B 1 36 ? 36.779 29.223 41.767 1.00 24.32 24 GLN B O 1
ATOM 1527 N N . GLY B 1 37 ? 38.098 29.992 43.421 1.00 20.73 25 GLY B N 1
ATOM 1528 C CA . GLY B 1 37 ? 37.589 31.341 43.361 1.00 17.83 25 GLY B CA 1
ATOM 1529 C C . GLY B 1 37 ? 36.109 31.374 43.690 1.00 23.08 25 GLY B C 1
ATOM 1530 O O . GLY B 1 37 ? 35.641 30.621 44.563 1.00 22.40 25 GLY B O 1
ATOM 1531 N N . ILE B 1 38 ? 35.387 32.272 43.021 1.00 23.29 26 ILE B N 1
ATOM 1532 C CA . ILE B 1 38 ? 33.930 32.448 43.159 1.00 24.21 26 ILE B CA 1
ATOM 1533 C C . ILE B 1 38 ? 33.416 32.517 41.727 1.00 22.81 26 ILE B C 1
ATOM 1534 O O . ILE B 1 38 ? 34.134 32.999 40.871 1.00 23.14 26 ILE B O 1
ATOM 1539 N N . PRO B 1 39 ? 32.226 31.974 41.457 1.00 20.87 27 PRO B N 1
ATOM 1540 C CA . PRO B 1 39 ? 31.724 32.094 40.075 1.00 19.43 27 PRO B CA 1
ATOM 1541 C C . PRO B 1 39 ? 31.743 33.538 39.534 1.00 19.63 27 PRO B C 1
ATOM 1542 O O . PRO B 1 39 ? 31.326 34.454 40.252 1.00 22.26 27 PRO B O 1
ATOM 1546 N N . ALA B 1 40 ? 32.239 33.667 38.307 1.00 22.73 28 ALA B N 1
ATOM 1547 C CA . ALA B 1 40 ? 32.486 34.942 37.593 1.00 23.23 28 ALA B CA 1
ATOM 1548 C C . ALA B 1 40 ? 33.724 35.678 38.124 1.00 24.56 28 ALA B C 1
ATOM 1549 O O . ALA B 1 40 ? 34.096 36.709 37.541 1.00 23.48 28 ALA B O 1
ATOM 1551 N N . PHE B 1 41 ? 34.334 35.152 39.174 1.00 24.53 29 PHE B N 1
ATOM 1552 C CA . PHE B 1 41 ? 35.582 35.665 39.739 1.00 23.92 29 PHE B CA 1
ATOM 1553 C C . PHE B 1 41 ? 36.513 34.488 40.054 1.00 25.04 29 PHE B C 1
ATOM 1554 O O . PHE B 1 41 ? 37.026 34.332 41.143 1.00 23.46 29 PHE B O 1
ATOM 1562 N N . GLU B 1 42 ? 36.709 33.624 39.089 1.00 21.41 30 GLU B N 1
ATOM 1563 C CA . GLU B 1 42 ? 37.349 32.359 39.406 1.00 23.38 30 GLU B CA 1
ATOM 1564 C C . GLU B 1 42 ? 38.832 32.476 39.764 1.00 25.86 30 GLU B C 1
ATOM 1565 O O . GLU B 1 42 ? 39.385 31.572 40.369 1.00 23.56 30 GLU B O 1
ATOM 1571 N N . ASP B 1 43 ? 39.474 33.545 39.309 1.00 26.04 31 ASP B N 1
ATOM 1572 C CA . ASP B 1 43 ? 40.888 33.830 39.633 1.00 24.97 31 ASP B CA 1
ATOM 1573 C C . ASP B 1 43 ? 41.114 34.465 41.035 1.00 21.83 31 ASP B C 1
ATOM 1574 O O . ASP B 1 43 ? 42.267 34.653 41.433 1.00 25.50 31 ASP B O 1
ATOM 1579 N N . GLU B 1 44 ? 40.049 34.788 41.756 1.00 21.14 32 GLU B N 1
ATOM 1580 C CA . GLU B 1 44 ? 40.123 35.449 43.058 1.00 18.81 32 GLU B CA 1
ATOM 1581 C C . GLU B 1 44 ? 40.177 34.324 44.060 1.00 21.03 32 GLU B C 1
ATOM 1582 O O . GLU B 1 44 ? 39.143 33.815 44.451 1.00 23.71 32 GLU B O 1
ATOM 1588 N N . LYS B 1 45 ? 41.391 33.990 44.498 1.00 24.15 33 LYS B N 1
ATOM 1589 C CA . LYS B 1 45 ? 41.672 32.809 45.300 1.00 22.42 33 LYS B CA 1
ATOM 1590 C C . LYS B 1 45 ? 41.813 33.105 46.769 1.00 22.74 33 LYS B C 1
ATOM 1591 O O . LYS B 1 45 ? 42.086 32.180 47.561 1.00 22.21 33 LYS B O 1
ATOM 1597 N N . GLU B 1 46 ? 41.708 34.372 47.177 1.00 21.69 34 GLU B N 1
ATOM 1598 C CA . GLU B 1 46 ? 41.901 34.690 48.611 1.00 20.95 34 GLU B CA 1
ATOM 1599 C C . GLU B 1 46 ? 41.042 35.905 49.033 1.00 19.92 34 GLU B C 1
ATOM 1600 O O . GLU B 1 46 ? 41.093 36.976 48.392 1.00 21.49 34 GLU B O 1
ATOM 1606 N N . PHE B 1 47 ? 40.314 35.710 50.135 1.00 22.74 35 PHE B N 1
ATOM 1607 C CA . PHE B 1 47 ? 39.451 36.732 50.689 1.00 21.05 35 PHE B CA 1
ATOM 1608 C C . PHE B 1 47 ? 39.614 36.775 52.190 1.00 21.43 35 PHE B C 1
ATOM 1609 O O . PHE B 1 47 ? 40.093 35.810 52.837 1.00 22.65 35 PHE B O 1
ATOM 1617 N N . VAL B 1 48 ? 39.152 37.874 52.748 1.00 19.73 36 VAL B N 1
ATOM 1618 C CA A VAL B 1 48 ? 39.095 38.047 54.213 0.50 22.99 36 VAL B CA 1
ATOM 1619 C CA B VAL B 1 48 ? 39.080 38.010 54.200 0.50 19.89 36 VAL B CA 1
ATOM 1620 C C . VAL B 1 48 ? 37.695 38.521 54.592 1.00 22.63 36 VAL B C 1
ATOM 1621 O O . VAL B 1 48 ? 37.114 39.354 53.927 1.00 23.20 36 VAL B O 1
ATOM 1628 N N . LEU B 1 49 ? 37.165 37.962 55.665 1.00 20.84 37 LEU B N 1
ATOM 1629 C CA . LEU B 1 49 ? 35.874 38.363 56.197 1.00 23.39 37 LEU B CA 1
ATOM 1630 C C . LEU B 1 49 ? 36.059 39.528 57.128 1.00 23.04 37 LEU B C 1
ATOM 1631 O O . LEU B 1 49 ? 36.729 39.393 58.173 1.00 23.38 37 LEU B O 1
ATOM 1636 N N . LEU B 1 50 ? 35.378 40.634 56.841 1.00 19.62 38 LEU B N 1
ATOM 1637 C CA . LEU B 1 50 ? 35.446 41.851 57.644 1.00 24.58 38 LEU B CA 1
ATOM 1638 C C . LEU B 1 50 ? 34.082 42.135 58.257 1.00 21.02 38 LEU B C 1
ATOM 1639 O O . LEU B 1 50 ? 33.183 42.683 57.618 1.00 21.39 38 LEU B O 1
ATOM 1644 N N . PRO B 1 51 ? 33.878 41.747 59.533 1.00 22.16 39 PRO B N 1
ATOM 1645 C CA . PRO B 1 51 ? 32.613 42.048 60.122 1.00 24.94 39 PRO B CA 1
ATOM 1646 C C . PRO B 1 51 ? 32.403 43.537 60.435 1.00 23.38 39 PRO B C 1
ATOM 1647 O O . PRO B 1 51 ? 33.349 44.235 60.823 1.00 26.79 39 PRO B O 1
ATOM 1651 N N . PHE B 1 52 ? 31.174 43.966 60.326 1.00 21.16 40 PHE B N 1
ATOM 1652 C CA . PHE B 1 52 ? 30.747 45.284 60.767 1.00 26.31 40 PHE B CA 1
ATOM 1653 C C . PHE B 1 52 ? 30.970 45.490 62.279 1.00 29.40 40 PHE B C 1
ATOM 1654 O O . PHE B 1 52 ? 31.785 46.317 62.726 1.00 30.81 40 PHE B O 1
ATOM 1662 N N . ALA B 1 53 ? 30.245 44.797 63.108 1.00 26.75 41 ALA B N 1
ATOM 1663 C CA . ALA B 1 53 ? 30.535 45.034 64.528 1.00 31.26 41 ALA B CA 1
ATOM 1664 C C . ALA B 1 53 ? 29.984 43.818 65.222 1.00 31.41 41 ALA B C 1
ATOM 1665 O O . ALA B 1 53 ? 29.013 43.146 64.737 1.00 34.08 41 ALA B O 1
ATOM 1667 N N . ALA B 1 54 ? 30.630 43.472 66.295 1.00 34.02 42 ALA B N 1
ATOM 1668 C CA . ALA B 1 54 ? 30.233 42.338 67.047 1.00 30.95 42 ALA B CA 1
ATOM 1669 C C . ALA B 1 54 ? 28.711 42.413 67.252 1.00 25.87 42 ALA B C 1
ATOM 1670 O O . ALA B 1 54 ? 28.141 43.478 67.517 1.00 27.49 42 ALA B O 1
ATOM 1672 N N . GLY B 1 55 ? 28.060 41.269 67.106 1.00 23.67 43 GLY B N 1
ATOM 1673 C CA . GLY B 1 55 ? 26.649 41.137 67.420 1.00 22.85 43 GLY B CA 1
ATOM 1674 C C . GLY B 1 55 ? 25.713 41.536 66.318 1.00 24.19 43 GLY B C 1
ATOM 1675 O O . GLY B 1 55 ? 24.499 41.499 66.535 1.00 22.62 43 GLY B O 1
ATOM 1676 N N . THR B 1 56 ? 26.296 41.958 65.211 1.00 22.44 44 THR B N 1
ATOM 1677 C CA . THR B 1 56 ? 25.518 42.258 63.999 1.00 20.15 44 THR B CA 1
ATOM 1678 C C . THR B 1 56 ? 25.783 41.255 62.893 1.00 24.30 44 THR B C 1
ATOM 1679 O O . THR B 1 56 ? 26.867 40.667 62.790 1.00 28.02 44 THR B O 1
ATOM 1683 N N . PRO B 1 57 ? 24.805 41.054 61.999 1.00 21.82 45 PRO B N 1
ATOM 1684 C CA . PRO B 1 57 ? 24.891 40.097 60.908 1.00 18.54 45 PRO B CA 1
ATOM 1685 C C . PRO B 1 57 ? 25.436 40.582 59.606 1.00 20.94 45 PRO B C 1
ATOM 1686 O O . PRO B 1 57 ? 25.284 39.919 58.586 1.00 24.46 45 PRO B O 1
ATOM 1690 N N . TYR B 1 58 ? 26.158 41.692 59.696 1.00 20.66 46 TYR B N 1
ATOM 1691 C CA . TYR B 1 58 ? 26.694 42.333 58.471 1.00 19.24 46 TYR B CA 1
ATOM 1692 C C . TYR B 1 58 ? 28.190 42.177 58.363 1.00 20.48 46 TYR B C 1
ATOM 1693 O O . TYR B 1 58 ? 28.911 42.376 59.370 1.00 21.80 46 TYR B O 1
ATOM 1702 N N . TYR B 1 59 ? 28.634 41.945 57.122 1.00 20.80 47 TYR B N 1
ATOM 1703 C CA . TYR B 1 59 ? 30.057 41.726 56.806 1.00 23.57 47 TYR B CA 1
ATOM 1704 C C . TYR B 1 59 ? 30.356 42.144 55.412 1.00 21.45 47 TYR B C 1
ATOM 1705 O O . TYR B 1 59 ? 29.459 42.278 54.594 1.00 21.90 47 TYR B O 1
ATOM 1714 N N . THR B 1 60 ? 31.661 42.310 55.125 1.00 19.96 48 THR B N 1
ATOM 1715 C CA A THR B 1 60 ? 32.119 42.306 53.719 0.70 21.08 48 THR B CA 1
ATOM 1716 C CA B THR B 1 60 ? 32.193 42.402 53.770 0.30 20.28 48 THR B CA 1
ATOM 1717 C C . THR B 1 60 ? 33.143 41.215 53.550 1.00 20.82 48 THR B C 1
ATOM 1718 O O . THR B 1 60 ? 33.835 40.792 54.474 1.00 23.50 48 THR B O 1
ATOM 1725 N N . LEU B 1 61 ? 33.097 40.653 52.335 1.00 18.99 49 LEU B N 1
ATOM 1726 C CA . LEU B 1 61 ? 34.058 39.643 51.945 1.00 19.09 49 LEU B CA 1
ATOM 1727 C C . LEU B 1 61 ? 34.977 40.326 50.977 1.00 18.49 49 LEU B C 1
ATOM 1728 O O . LEU B 1 61 ? 34.629 40.570 49.831 1.00 23.41 49 LEU B O 1
ATOM 1733 N N . GLN B 1 62 ? 36.183 40.615 51.426 1.00 17.87 50 GLN B N 1
ATOM 1734 C CA . GLN B 1 62 ? 37.108 41.475 50.739 1.00 21.56 50 GLN B CA 1
ATOM 1735 C C . GLN B 1 62 ? 38.220 40.680 50.038 1.00 20.90 50 GLN B C 1
ATOM 1736 O O . GLN B 1 62 ? 38.901 39.908 50.714 1.00 22.61 50 GLN B O 1
ATOM 1742 N N . SER B 1 63 ? 38.425 40.894 48.737 1.00 22.00 51 SER B N 1
ATOM 1743 C CA . SER B 1 63 ? 39.566 40.269 48.037 1.00 20.99 51 SER B CA 1
ATOM 1744 C C . SER B 1 63 ? 40.842 40.828 48.620 1.00 22.68 51 SER B C 1
ATOM 1745 O O . SER B 1 63 ? 40.956 42.037 48.762 1.00 21.57 51 SER B O 1
ATOM 1748 N N . THR B 1 64 ? 41.802 39.958 48.950 1.00 22.21 52 THR B N 1
ATOM 1749 C CA . THR B 1 64 ? 43.089 40.477 49.461 1.00 21.84 52 THR B CA 1
ATOM 1750 C C . THR B 1 64 ? 44.031 40.942 48.334 1.00 24.84 52 THR B C 1
ATOM 1751 O O . THR B 1 64 ? 45.134 41.427 48.616 1.00 27.95 52 THR B O 1
ATOM 1755 N N . LYS B 1 65 ? 43.633 40.772 47.071 1.00 23.95 53 LYS B N 1
ATOM 1756 C CA . LYS B 1 65 ? 44.430 41.160 45.930 1.00 28.52 53 LYS B CA 1
ATOM 1757 C C . LYS B 1 65 ? 43.822 42.261 45.053 1.00 25.39 53 LYS B C 1
ATOM 1758 O O . LYS B 1 65 ? 44.526 42.788 44.173 1.00 29.45 53 LYS B O 1
ATOM 1764 N N . THR B 1 66 ? 42.529 42.566 45.190 1.00 25.56 54 THR B N 1
ATOM 1765 C CA . THR B 1 66 ? 41.811 43.502 44.294 1.00 26.84 54 THR B CA 1
ATOM 1766 C C . THR B 1 66 ? 41.035 44.372 45.246 1.00 26.01 54 THR B C 1
ATOM 1767 O O . THR B 1 66 ? 40.025 43.930 45.796 1.00 22.51 54 THR B O 1
ATOM 1771 N N . VAL B 1 67 ? 41.516 45.588 45.495 1.00 25.72 55 VAL B N 1
ATOM 1772 C CA A VAL B 1 67 ? 40.909 46.415 46.548 0.70 24.09 55 VAL B CA 1
ATOM 1773 C CA B VAL B 1 67 ? 40.914 46.469 46.517 0.30 25.84 55 VAL B CA 1
ATOM 1774 C C . VAL B 1 67 ? 39.416 46.654 46.282 1.00 23.16 55 VAL B C 1
ATOM 1775 O O . VAL B 1 67 ? 38.608 46.666 47.194 1.00 24.55 55 VAL B O 1
ATOM 1782 N N . ASP B 1 68 ? 39.048 46.808 45.024 1.00 24.46 56 ASP B N 1
ATOM 1783 C CA . ASP B 1 68 ? 37.670 47.147 44.709 1.00 27.15 56 ASP B CA 1
ATOM 1784 C C . ASP B 1 68 ? 36.706 45.960 44.624 1.00 26.77 56 ASP B C 1
ATOM 1785 O O . ASP B 1 68 ? 35.528 46.141 44.289 1.00 28.02 56 ASP B O 1
ATOM 1790 N N . LEU B 1 69 ? 37.175 44.762 44.933 1.00 24.59 57 LEU B N 1
ATOM 1791 C CA . LEU B 1 69 ? 36.312 43.595 44.968 1.00 25.22 57 LEU B CA 1
ATOM 1792 C C . LEU B 1 69 ? 35.977 43.281 46.405 1.00 25.84 57 LEU B C 1
ATOM 1793 O O . LEU B 1 69 ? 36.778 42.746 47.138 1.00 26.13 57 LEU B O 1
ATOM 1798 N N . ALA B 1 70 ? 34.772 43.639 46.806 1.00 23.07 58 ALA B N 1
ATOM 1799 C CA . ALA B 1 70 ? 34.338 43.371 48.176 1.00 18.86 58 ALA B CA 1
ATOM 1800 C C . ALA B 1 70 ? 32.832 43.186 48.156 1.00 26.89 58 ALA B C 1
ATOM 1801 O O . ALA B 1 70 ? 32.091 44.114 47.804 1.00 28.67 58 ALA B O 1
ATOM 1803 N N . PHE B 1 71 ? 32.383 42.026 48.611 1.00 23.29 59 PHE B N 1
ATOM 1804 C CA . PHE B 1 71 ? 30.972 41.676 48.591 1.00 23.06 59 PHE B CA 1
ATOM 1805 C C . PHE B 1 71 ? 30.387 42.058 49.922 1.00 21.25 59 PHE B C 1
ATOM 1806 O O . PHE B 1 71 ? 30.949 41.740 50.946 1.00 23.28 59 PHE B O 1
ATOM 1814 N N . ILE B 1 72 ? 29.271 42.779 49.876 1.00 20.74 60 ILE B N 1
ATOM 1815 C CA . ILE B 1 72 ? 28.478 43.063 51.096 1.00 19.04 60 ILE B CA 1
ATOM 1816 C C . ILE B 1 72 ? 27.572 41.868 51.287 1.00 22.05 60 ILE B C 1
ATOM 1817 O O . ILE B 1 72 ? 26.778 41.495 50.412 1.00 22.12 60 ILE B O 1
ATOM 1822 N N . ILE B 1 73 ? 27.731 41.278 52.450 1.00 20.35 61 ILE B N 1
ATOM 1823 C CA . ILE B 1 73 ? 27.042 40.027 52.839 1.00 22.84 61 ILE B CA 1
ATOM 1824 C C . ILE B 1 73 ? 26.408 40.050 54.209 1.00 22.63 61 ILE B C 1
ATOM 1825 O O . ILE B 1 73 ? 26.773 40.815 55.110 1.00 23.46 61 ILE B O 1
ATOM 1830 N N . VAL B 1 74 ? 25.481 39.112 54.409 1.00 23.86 62 VAL B N 1
ATOM 1831 C CA .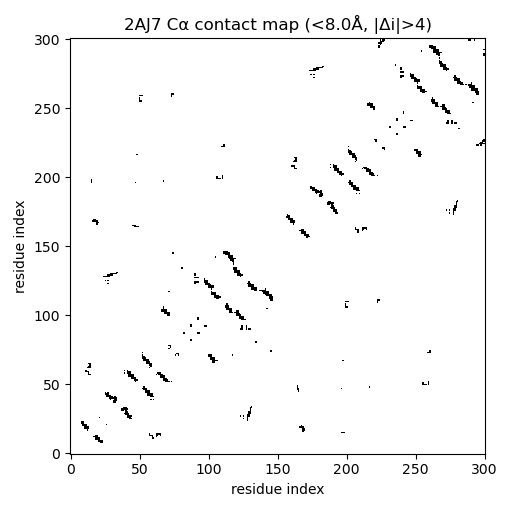 VAL B 1 74 ? 24.841 38.935 55.705 1.00 20.55 62 VAL B CA 1
ATOM 1832 C C . VAL B 1 74 ? 24.880 37.452 56.134 1.00 19.42 62 VAL B C 1
ATOM 1833 O O . VAL B 1 74 ? 25.014 36.582 55.290 1.00 23.74 62 VAL B O 1
ATOM 1837 N N . ASN B 1 75 ? 24.746 37.224 57.441 1.00 20.93 63 ASN B N 1
ATOM 1838 C CA . ASN B 1 75 ? 24.353 35.944 57.965 1.00 22.00 63 ASN B CA 1
ATOM 1839 C C . ASN B 1 75 ? 22.850 35.790 57.731 1.00 20.24 63 ASN B C 1
ATOM 1840 O O . ASN B 1 75 ? 22.048 36.499 58.382 1.00 21.88 63 ASN B O 1
ATOM 1845 N N . PRO B 1 76 ? 22.426 34.950 56.764 1.00 21.59 64 PRO B N 1
ATOM 1846 C CA . PRO B 1 76 ? 21.022 34.909 56.451 1.00 17.82 64 PRO B CA 1
ATOM 1847 C C . PRO B 1 76 ? 20.134 34.387 57.567 1.00 23.29 64 PRO B C 1
ATOM 1848 O O . PRO B 1 76 ? 18.948 34.661 57.576 1.00 24.95 64 PRO B O 1
ATOM 1852 N N . PHE B 1 77 ? 20.714 33.613 58.474 1.00 21.81 65 PHE B N 1
ATOM 1853 C CA . PHE B 1 77 ? 19.941 32.976 59.515 1.00 23.66 65 PHE B CA 1
ATOM 1854 C C . PHE B 1 77 ? 19.454 34.042 60.491 1.00 25.99 65 PHE B C 1
ATOM 1855 O O . PHE B 1 77 ? 18.489 33.821 61.221 1.00 26.82 65 PHE B O 1
ATOM 1863 N N . SER B 1 78 ? 20.088 35.217 60.484 1.00 22.38 66 SER B N 1
ATOM 1864 C CA . SER B 1 78 ? 19.625 36.318 61.342 1.00 25.53 66 SER B CA 1
ATOM 1865 C C . SER B 1 78 ? 18.378 37.032 60.798 1.00 23.41 66 SER B C 1
ATOM 1866 O O . SER B 1 78 ? 17.750 37.802 61.510 1.00 25.98 66 SER B O 1
ATOM 1869 N N . PHE B 1 79 ? 18.084 36.825 59.519 1.00 21.54 67 PHE B N 1
ATOM 1870 C CA . PHE B 1 79 ? 17.013 37.519 58.807 1.00 21.80 67 PHE B CA 1
ATOM 1871 C C . PHE B 1 79 ? 15.850 36.620 58.430 1.00 26.90 67 PHE B C 1
ATOM 1872 O O . PHE B 1 79 ? 14.705 37.081 58.359 1.00 27.13 67 PHE B O 1
ATOM 1880 N N . PHE B 1 80 ? 16.152 35.355 58.158 1.00 23.89 68 PHE B N 1
ATOM 1881 C CA . PHE B 1 80 ? 15.187 34.419 57.610 1.00 23.92 68 PHE B CA 1
ATOM 1882 C C . PHE B 1 80 ? 15.136 33.156 58.462 1.00 26.81 68 PHE B C 1
ATOM 1883 O O . PHE B 1 80 ? 15.935 32.237 58.294 1.00 28.03 68 PHE B O 1
ATOM 1891 N N . PRO B 1 81 ? 14.174 33.104 59.408 1.00 33.45 69 PRO B N 1
ATOM 1892 C CA . PRO B 1 81 ? 14.088 31.977 60.325 1.00 34.42 69 PRO B CA 1
ATOM 1893 C C . PRO B 1 81 ? 13.999 30.585 59.685 1.00 33.93 69 PRO B C 1
ATOM 1894 O O . PRO B 1 81 ? 14.524 29.622 60.241 1.00 34.14 69 PRO B O 1
ATOM 1898 N N . GLU B 1 82 ? 13.342 30.473 58.539 1.00 32.62 70 GLU B N 1
ATOM 1899 C CA . GLU B 1 82 ? 13.161 29.171 57.902 1.00 31.33 70 GLU B CA 1
ATOM 1900 C C . GLU B 1 82 ? 14.269 28.772 56.914 1.00 30.57 70 GLU B C 1
ATOM 1901 O O . GLU B 1 82 ? 14.238 27.668 56.378 1.00 27.44 70 GLU B O 1
ATOM 1907 N N . TYR B 1 83 ? 15.254 29.639 56.689 1.00 28.27 71 TYR B N 1
ATOM 1908 C CA . TYR B 1 83 ? 16.343 29.317 55.788 1.00 26.62 71 TYR B CA 1
ATOM 1909 C C . TYR B 1 83 ? 17.207 28.173 56.296 1.00 25.18 71 TYR B C 1
ATOM 1910 O O . TYR B 1 83 ? 17.574 28.119 57.474 1.00 29.22 71 TYR B O 1
ATOM 1919 N N . ARG B 1 84 ? 17.507 27.244 55.392 1.00 24.98 72 ARG B N 1
ATOM 1920 C CA . ARG B 1 84 ? 18.396 26.130 55.668 1.00 25.39 72 ARG B CA 1
ATOM 1921 C C . ARG B 1 84 ? 19.295 25.899 54.500 1.00 27.14 72 ARG B C 1
ATOM 1922 O O . ARG B 1 84 ? 18.905 26.117 53.355 1.00 29.05 72 ARG B O 1
ATOM 1930 N N . VAL B 1 85 ? 20.512 25.437 54.786 1.00 22.63 73 VAL B N 1
ATOM 1931 C CA . VAL B 1 85 ? 21.484 25.120 53.714 1.00 24.62 73 VAL B CA 1
ATOM 1932 C C . VAL B 1 85 ? 21.881 23.633 53.782 1.00 28.49 73 VAL B C 1
ATOM 1933 O O . VAL B 1 85 ? 22.420 23.194 54.768 1.00 29.68 73 VAL B O 1
ATOM 1937 N N . LYS B 1 86 ? 21.625 22.876 52.725 1.00 30.00 74 LYS B N 1
ATOM 1938 C CA . LYS B 1 86 ? 22.162 21.521 52.639 1.00 30.48 74 LYS B CA 1
ATOM 1939 C C . LYS B 1 86 ? 23.516 21.544 51.964 1.00 27.67 74 LYS B C 1
ATOM 1940 O O . LYS B 1 86 ? 23.625 21.983 50.790 1.00 29.33 74 LYS B O 1
ATOM 1942 N N . LEU B 1 87 ? 24.546 21.111 52.698 1.00 26.66 75 LEU B N 1
ATOM 1943 C CA . LEU B 1 87 ? 25.895 20.988 52.170 1.00 23.83 75 LEU B CA 1
ATOM 1944 C C . LEU B 1 87 ? 26.114 19.642 51.505 1.00 21.79 75 LEU B C 1
ATOM 1945 O O . LEU B 1 87 ? 26.068 18.591 52.160 1.00 23.92 75 LEU B O 1
ATOM 1950 N N . PRO B 1 88 ? 26.395 19.644 50.202 1.00 23.72 76 PRO B N 1
ATOM 1951 C CA . PRO B 1 88 ? 26.712 18.367 49.590 1.00 24.08 76 PRO B CA 1
ATOM 1952 C C . PRO B 1 88 ? 28.030 17.787 50.093 1.00 22.34 76 PRO B C 1
ATOM 1953 O O . PRO B 1 88 ? 28.910 18.520 50.530 1.00 21.92 76 PRO B O 1
ATOM 1957 N N . GLU B 1 89 ? 28.150 16.471 50.011 1.00 24.62 77 GLU B N 1
ATOM 1958 C CA . GLU B 1 89 ? 29.406 15.804 50.390 1.00 24.92 77 GLU B CA 1
ATOM 1959 C C . GLU B 1 89 ? 30.635 16.366 49.688 1.00 24.80 77 GLU B C 1
ATOM 1960 O O . GLU B 1 89 ? 31.690 16.485 50.294 1.00 23.89 77 GLU B O 1
ATOM 1966 N N . ALA B 1 90 ? 30.515 16.680 48.401 1.00 26.19 78 ALA B N 1
ATOM 1967 C CA . ALA B 1 90 ? 31.638 17.232 47.672 1.00 27.48 78 ALA B CA 1
ATOM 1968 C C . ALA B 1 90 ? 32.102 18.571 48.259 1.00 27.41 78 ALA B C 1
ATOM 1969 O O . ALA B 1 90 ? 33.298 18.862 48.283 1.00 27.93 78 ALA B O 1
ATOM 1971 N N . THR B 1 91 ? 31.166 19.394 48.726 1.00 24.99 79 THR B N 1
ATOM 1972 C CA . THR B 1 91 ? 31.510 20.704 49.317 1.00 23.96 79 THR B CA 1
ATOM 1973 C C . THR B 1 91 ? 32.205 20.462 50.657 1.00 23.34 79 THR B C 1
ATOM 1974 O O . THR B 1 91 ? 33.192 21.097 51.000 1.00 24.71 79 THR B O 1
ATOM 1978 N N . ILE B 1 92 ? 31.672 19.528 51.415 1.00 22.68 80 ILE B N 1
ATOM 1979 C CA . ILE B 1 92 ? 32.261 19.173 52.708 1.00 23.60 80 ILE B CA 1
ATOM 1980 C C . ILE B 1 92 ? 33.728 18.722 52.519 1.00 25.25 80 ILE B C 1
ATOM 1981 O O . ILE B 1 92 ? 34.605 19.129 53.284 1.00 23.84 80 ILE B O 1
ATOM 1986 N N . ALA B 1 93 ? 33.991 17.927 51.476 1.00 22.95 81 ALA B N 1
ATOM 1987 C CA . ALA B 1 93 ? 35.342 17.429 51.226 1.00 25.57 81 ALA B CA 1
ATOM 1988 C C . ALA B 1 93 ? 36.246 18.567 50.823 1.00 24.10 81 ALA B C 1
ATOM 1989 O O . ALA B 1 93 ? 37.384 18.733 51.342 1.00 25.52 81 ALA B O 1
ATOM 1991 N N . GLN B 1 94 ? 35.717 19.357 49.902 1.00 26.18 82 GLN B N 1
ATOM 1992 C CA . GLN B 1 94 ? 36.416 20.475 49.316 1.00 25.07 82 GLN B CA 1
ATOM 1993 C C . GLN B 1 94 ? 36.914 21.467 50.365 1.00 25.60 82 GLN B C 1
ATOM 1994 O O . GLN B 1 94 ? 38.059 21.943 50.264 1.00 26.74 82 GLN B O 1
ATOM 2000 N N . LEU B 1 95 ? 36.088 21.730 51.388 1.00 22.01 83 LEU B N 1
ATOM 2001 C CA . LEU B 1 95 ? 36.432 22.725 52.415 1.00 22.41 83 LEU B CA 1
ATOM 2002 C C . LEU B 1 95 ? 36.971 22.090 53.669 1.00 23.15 83 LEU B C 1
ATOM 2003 O O . LEU B 1 95 ? 37.152 22.775 54.639 1.00 20.63 83 LEU B O 1
ATOM 2008 N N . ASN B 1 96 ? 37.317 20.820 53.603 1.00 22.28 84 ASN B N 1
ATOM 2009 C CA . ASN B 1 96 ? 37.947 20.134 54.741 1.00 23.91 84 ASN B CA 1
ATOM 2010 C C . ASN B 1 96 ? 37.099 20.283 56.006 1.00 24.34 84 ASN B C 1
ATOM 2011 O O . ASN B 1 96 ? 37.618 20.410 57.115 1.00 21.72 84 ASN B O 1
ATOM 2016 N N . ILE B 1 97 ? 35.779 20.216 55.816 1.00 25.73 85 ILE B N 1
ATOM 2017 C CA . ILE B 1 97 ? 34.851 20.256 56.921 1.00 21.08 85 ILE B CA 1
ATOM 2018 C C . ILE B 1 97 ? 34.699 18.887 57.566 1.00 25.86 85 ILE B C 1
ATOM 2019 O O . ILE B 1 97 ? 34.445 17.872 56.907 1.00 22.40 85 ILE B O 1
ATOM 2024 N N . THR B 1 98 ? 34.863 18.862 58.872 1.00 24.72 86 THR B N 1
ATOM 2025 C CA . THR B 1 98 ? 34.569 17.681 59.640 1.00 28.66 86 THR B CA 1
ATOM 2026 C C . THR B 1 98 ? 33.459 17.887 60.644 1.00 36.14 86 THR B C 1
ATOM 2027 O O . THR B 1 98 ? 32.954 16.898 61.194 1.00 34.20 86 THR B O 1
ATOM 2031 N N . ASN B 1 99 ? 33.090 19.123 60.969 1.00 33.23 87 ASN B N 1
ATOM 2032 C CA . ASN B 1 99 ? 32.024 19.251 61.985 1.00 44.68 87 ASN B CA 1
ATOM 2033 C C . ASN B 1 99 ? 31.197 20.550 61.909 1.00 45.00 87 ASN B C 1
ATOM 2034 O O . ASN B 1 99 ? 31.697 21.617 61.501 1.00 39.57 87 ASN B O 1
ATOM 2039 N N . GLU B 1 100 ? 29.921 20.414 62.304 1.00 45.30 88 GLU B N 1
ATOM 2040 C CA . GLU B 1 100 ? 28.906 21.469 62.171 1.00 43.67 88 GLU B CA 1
ATOM 2041 C C . GLU B 1 100 ? 29.425 22.858 62.574 1.00 41.92 88 GLU B C 1
ATOM 2042 O O . GLU B 1 100 ? 29.185 23.863 61.840 1.00 37.05 88 GLU B O 1
ATOM 2044 N N . ASN B 1 101 ? 30.142 22.908 63.713 1.00 40.11 89 ASN B N 1
ATOM 2045 C CA . ASN B 1 101 ? 30.679 24.182 64.254 1.00 42.90 89 ASN B CA 1
ATOM 2046 C C . ASN B 1 101 ? 31.750 24.837 63.359 1.00 40.78 89 ASN B C 1
ATOM 2047 O O . ASN B 1 101 ? 31.963 26.065 63.416 1.00 40.67 89 ASN B O 1
ATOM 2052 N N . ASP B 1 102 ? 32.407 24.025 62.530 1.00 33.78 90 ASP B N 1
ATOM 2053 C CA . ASP B 1 102 ? 33.313 24.572 61.564 1.00 35.83 90 ASP B CA 1
ATOM 2054 C C . ASP B 1 102 ? 32.657 25.655 60.680 1.00 30.41 90 ASP B C 1
ATOM 2055 O O . ASP B 1 102 ? 33.390 26.508 60.212 1.00 31.59 90 ASP B O 1
ATOM 2060 N N . VAL B 1 103 ? 31.331 25.612 60.439 1.00 25.63 91 VAL B N 1
ATOM 2061 C CA . VAL B 1 103 ? 30.811 26.168 59.179 1.00 25.26 91 VAL B CA 1
ATOM 2062 C C . VAL B 1 103 ? 30.098 27.506 59.334 1.00 25.79 91 VAL B C 1
ATOM 2063 O O . VAL B 1 103 ? 29.165 27.625 60.134 1.00 30.98 91 VAL B O 1
ATOM 2067 N N . ALA B 1 104 ? 30.489 28.480 58.534 1.00 22.43 92 ALA B N 1
ATOM 2068 C CA . ALA B 1 104 ? 29.817 29.783 58.523 1.00 22.33 92 ALA B CA 1
ATOM 2069 C C . ALA B 1 104 ? 29.178 29.991 57.143 1.00 25.34 92 ALA B C 1
ATOM 2070 O O . ALA B 1 104 ? 29.779 29.705 56.099 1.00 25.05 92 ALA B O 1
ATOM 2072 N N . ILE B 1 105 ? 27.932 30.457 57.153 1.00 21.94 93 ILE B N 1
ATOM 2073 C CA . ILE B 1 105 ? 27.164 30.735 55.923 1.00 21.14 93 ILE B CA 1
ATOM 2074 C C . ILE B 1 105 ? 26.907 32.250 55.788 1.00 22.26 93 ILE B C 1
ATOM 2075 O O . ILE B 1 105 ? 26.481 32.910 56.718 1.00 22.74 93 ILE B O 1
ATOM 2080 N N . PHE B 1 106 ? 27.084 32.766 54.590 1.00 22.06 94 PHE B N 1
ATOM 2081 C CA . PHE B 1 106 ? 26.781 34.170 54.309 1.00 24.35 94 PHE B CA 1
ATOM 2082 C C . PHE B 1 106 ? 26.062 34.248 52.970 1.00 24.63 94 PHE B C 1
ATOM 2083 O O . PHE B 1 106 ? 26.176 33.358 52.120 1.00 24.91 94 PHE B O 1
ATOM 2091 N N . SER B 1 107 ? 25.326 35.344 52.769 1.00 21.82 95 SER B N 1
ATOM 2092 C CA . SER B 1 107 ? 24.563 35.547 51.563 1.00 22.27 95 SER B CA 1
ATOM 2093 C C . SER B 1 107 ? 24.835 36.955 51.003 1.00 21.66 95 SER B C 1
ATOM 2094 O O . SER B 1 107 ? 24.872 37.933 51.766 1.00 24.74 95 SER B O 1
ATOM 2097 N N . LEU B 1 108 ? 24.961 37.026 49.687 1.00 21.49 96 LEU B N 1
ATOM 2098 C CA A LEU B 1 108 ? 25.274 38.265 49.010 0.50 20.37 96 LEU B CA 1
ATOM 2099 C CA B LEU B 1 108 ? 25.277 38.244 48.987 0.50 19.90 96 LEU B CA 1
ATOM 2100 C C . LEU B 1 108 ? 24.071 39.187 48.950 1.00 20.77 96 LEU B C 1
ATOM 2101 O O . LEU B 1 108 ? 22.972 38.775 48.485 1.00 23.45 96 LEU B O 1
ATOM 2110 N N . LEU B 1 109 ? 24.277 40.440 49.361 1.00 23.09 97 LEU B N 1
ATOM 2111 C CA . LEU B 1 109 ? 23.311 41.522 49.149 1.00 22.73 97 LEU B CA 1
ATOM 2112 C C . LEU B 1 109 ? 23.413 42.131 47.764 1.00 24.61 97 LEU B C 1
ATOM 2113 O O . LEU B 1 109 ? 24.527 42.268 47.190 1.00 25.93 97 LEU B O 1
ATOM 2118 N N . THR B 1 110 ? 22.270 42.508 47.194 1.00 21.83 98 THR B N 1
ATOM 2119 C CA . THR B 1 110 ? 22.228 43.472 46.129 1.00 22.97 98 THR B CA 1
ATOM 2120 C C . THR B 1 110 ? 21.631 44.719 46.776 1.00 24.43 98 THR B C 1
ATOM 2121 O O . THR B 1 110 ? 20.432 44.796 46.966 1.00 21.56 98 THR B O 1
ATOM 2125 N N . VAL B 1 111 ? 22.492 45.681 47.083 1.00 24.11 99 VAL B N 1
ATOM 2126 C CA . VAL B 1 111 ? 22.104 46.853 47.836 1.00 25.30 99 VAL B CA 1
ATOM 2127 C C . VAL B 1 111 ? 21.380 47.816 46.868 1.00 23.69 99 VAL B C 1
ATOM 2128 O O . VAL B 1 111 ? 21.845 48.077 45.755 1.00 25.12 99 VAL B O 1
ATOM 2132 N N . LYS B 1 112 ? 20.237 48.314 47.312 1.00 24.18 100 LYS B N 1
ATOM 2133 C CA . LYS B 1 112 ? 19.391 49.166 46.481 1.00 24.78 100 LYS B CA 1
ATOM 2134 C C . LYS B 1 112 ? 19.131 50.479 47.168 1.00 30.20 100 LYS B C 1
ATOM 2135 O O . LYS B 1 112 ? 19.476 50.644 48.343 1.00 23.19 100 LYS B O 1
ATOM 2141 N N . GLU B 1 113 ? 18.616 51.432 46.392 1.00 26.75 101 GLU B N 1
ATOM 2142 C CA . GLU B 1 113 ? 18.249 52.751 46.877 1.00 32.43 101 GLU B CA 1
ATOM 2143 C C . GLU B 1 113 ? 16.755 52.809 46.616 1.00 27.89 101 GLU B C 1
ATOM 2144 O O . GLU B 1 113 ? 16.329 52.717 45.461 1.00 26.63 101 GLU B O 1
ATOM 2150 N N . PRO B 1 114 ? 15.935 52.889 47.674 1.00 25.10 102 PRO B N 1
ATOM 2151 C CA . PRO B 1 114 ? 16.330 52.951 49.077 1.00 26.95 102 PRO B CA 1
ATOM 2152 C C . PRO B 1 114 ? 16.823 51.609 49.597 1.00 24.10 102 PRO B C 1
ATOM 2153 O O . PRO B 1 114 ? 16.525 50.571 49.012 1.00 24.51 102 PRO B O 1
ATOM 2157 N N . PHE B 1 115 ? 17.585 51.645 50.692 1.00 26.91 103 PHE B N 1
ATOM 2158 C CA . PHE B 1 115 ? 18.132 50.435 51.304 1.00 25.13 103 PHE B CA 1
ATOM 2159 C C . PHE B 1 115 ? 17.064 49.386 51.642 1.00 21.09 103 PHE B C 1
ATOM 2160 O O . PHE B 1 115 ? 17.329 48.178 51.562 1.00 21.57 103 PHE B O 1
ATOM 2168 N N . SER B 1 116 ? 15.881 49.850 52.010 1.00 20.48 104 SER B N 1
ATOM 2169 C CA . SER B 1 116 ? 14.756 48.984 52.330 1.00 22.03 104 SER B CA 1
ATOM 2170 C C . SER B 1 116 ? 14.367 48.022 51.186 1.00 21.67 104 SER B C 1
ATOM 2171 O O . SER B 1 116 ? 13.707 47.025 51.430 1.00 24.10 104 SER B O 1
ATOM 2174 N N . GLU B 1 117 ? 14.793 48.329 49.961 1.00 21.37 105 GLU B N 1
ATOM 2175 C CA A GLU B 1 117 ? 14.537 47.470 48.805 0.80 24.25 105 GLU B CA 1
ATOM 2176 C CA B GLU B 1 117 ? 14.516 47.468 48.804 0.20 21.62 105 GLU B CA 1
ATOM 2177 C C . GLU B 1 117 ? 15.641 46.471 48.492 1.00 24.58 105 GLU B C 1
ATOM 2178 O O . GLU B 1 117 ? 15.542 45.700 47.537 1.00 20.91 105 GLU B O 1
ATOM 2187 N N . THR B 1 118 ? 16.701 46.480 49.299 1.00 19.82 106 THR B N 1
ATOM 2188 C CA . THR B 1 118 ? 17.811 45.553 49.139 1.00 19.54 106 THR B CA 1
ATOM 2189 C C . THR B 1 118 ? 17.334 44.108 49.134 1.00 21.42 106 THR B C 1
ATOM 2190 O O . THR B 1 118 ? 16.443 43.734 49.937 1.00 22.40 106 THR B O 1
ATOM 2194 N N . THR B 1 119 ? 17.950 43.305 48.265 1.00 21.41 107 THR B N 1
ATOM 2195 C CA . THR B 1 119 ? 17.656 41.892 48.149 1.00 22.27 107 THR B CA 1
ATOM 2196 C C . THR B 1 119 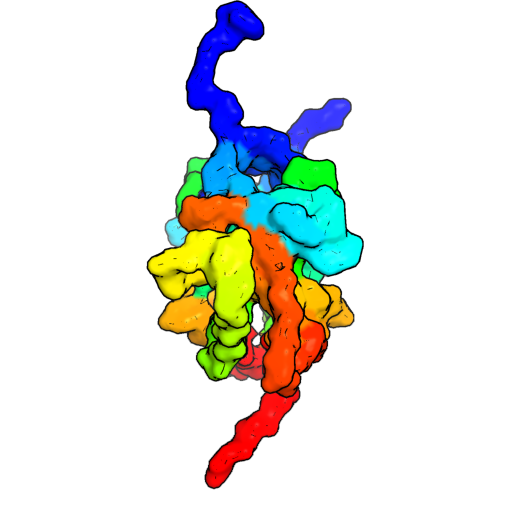? 18.864 41.035 48.542 1.00 25.57 107 THR B C 1
ATOM 2197 O O . THR B 1 119 ? 20.007 41.507 48.612 1.00 24.16 107 THR B O 1
ATOM 2201 N N . VAL B 1 120 ? 18.566 39.772 48.760 1.00 22.70 108 VAL B N 1
ATOM 2202 C CA A VAL B 1 120 ? 19.549 38.783 49.210 0.70 23.41 108 VAL B CA 1
ATOM 2203 C CA B VAL B 1 120 ? 19.610 38.829 49.134 0.30 20.82 108 VAL B CA 1
ATOM 2204 C C . VAL B 1 120 ? 19.472 37.548 48.322 1.00 21.95 108 VAL B C 1
ATOM 2205 O O . VAL B 1 120 ? 18.384 37.065 48.071 1.00 22.69 108 VAL B O 1
ATOM 2212 N N . ASN B 1 121 ? 20.632 37.041 47.887 1.00 22.67 109 ASN B N 1
ATOM 2213 C CA . ASN B 1 121 ? 20.697 35.844 47.044 1.00 23.17 109 ASN B CA 1
ATOM 2214 C C . ASN B 1 121 ? 20.718 34.593 47.932 1.00 21.09 109 ASN B C 1
ATOM 2215 O O . ASN B 1 121 ? 21.750 34.205 48.486 1.00 22.95 109 ASN B O 1
ATOM 2220 N N . LEU B 1 122 ? 19.538 33.975 48.077 1.00 21.50 110 LEU B N 1
ATOM 2221 C CA . LEU B 1 122 ? 19.392 32.777 48.888 1.00 19.69 110 LEU B CA 1
ATOM 2222 C C . LEU B 1 122 ? 19.629 31.461 48.175 1.00 22.87 110 LEU B C 1
ATOM 2223 O O . LEU B 1 122 ? 19.617 30.383 48.800 1.00 25.58 110 LEU B O 1
ATOM 2228 N N . GLN B 1 123 ? 19.926 31.532 46.883 1.00 21.78 111 GLN B N 1
ATOM 2229 C CA . GLN B 1 123 ? 20.292 30.318 46.153 1.00 21.86 111 GLN B CA 1
ATOM 2230 C C . GLN B 1 123 ? 21.798 29.984 46.137 1.00 21.22 111 GLN B C 1
ATOM 2231 O O . GLN B 1 123 ? 22.164 28.874 45.815 1.00 23.53 111 GLN B O 1
ATOM 2237 N N . ALA B 1 124 ? 22.661 30.941 46.464 1.00 21.72 112 ALA B N 1
ATOM 2238 C CA . ALA B 1 124 ? 24.109 30.777 46.292 1.00 21.30 112 ALA B CA 1
ATOM 2239 C C . ALA B 1 124 ? 24.904 31.306 47.472 1.00 21.42 112 ALA B C 1
ATOM 2240 O O . ALA B 1 124 ? 25.622 32.301 47.369 1.00 21.29 112 ALA B O 1
ATOM 2242 N N . PRO B 1 125 ? 24.799 30.617 48.622 1.00 22.55 113 PRO B N 1
ATOM 2243 C CA . PRO B 1 125 ? 25.540 31.069 49.792 1.00 20.68 113 PRO B CA 1
ATOM 2244 C C . PRO B 1 125 ? 27.048 30.952 49.692 1.00 22.28 113 PRO B C 1
ATOM 2245 O O . PRO B 1 125 ? 27.580 30.074 48.986 1.00 23.21 113 PRO B O 1
ATOM 2249 N N . ILE B 1 126 ? 27.704 31.876 50.367 1.00 20.28 114 ILE B N 1
ATOM 2250 C CA . ILE B 1 126 ? 29.128 31.756 50.657 1.00 23.88 114 ILE B CA 1
ATOM 2251 C C . ILE B 1 126 ? 29.259 30.813 51.855 1.00 23.61 114 ILE B C 1
ATOM 2252 O O . ILE B 1 126 ? 28.563 30.922 52.875 1.00 24.23 114 ILE B O 1
ATOM 2257 N N . VAL B 1 127 ? 30.160 29.848 51.716 1.00 22.89 115 VAL B N 1
ATOM 2258 C CA . VAL B 1 127 ? 30.382 28.836 52.763 1.00 21.32 115 VAL B CA 1
ATOM 2259 C C . VAL B 1 127 ? 31.855 28.904 53.165 1.00 22.46 115 VAL B C 1
ATOM 2260 O O . VAL B 1 127 ? 32.722 28.757 52.285 1.00 22.50 115 VAL B O 1
ATOM 2264 N N . ILE B 1 128 ? 32.132 29.161 54.438 1.00 22.90 116 ILE B N 1
ATOM 2265 C CA . ILE B 1 128 ? 33.523 29.311 54.928 1.00 20.16 116 ILE B CA 1
ATOM 2266 C C . ILE B 1 128 ? 33.750 28.382 56.134 1.00 22.48 116 ILE B C 1
ATOM 2267 O O . ILE B 1 128 ? 32.920 28.296 57.055 1.00 22.00 116 ILE B O 1
ATOM 2272 N N . ASN B 1 129 ? 34.877 27.651 56.055 1.00 22.02 117 ASN B N 1
ATOM 2273 C CA . ASN B 1 129 ? 35.394 26.874 57.168 1.00 23.94 117 ASN B CA 1
ATOM 2274 C C . ASN B 1 129 ? 36.564 27.684 57.703 1.00 27.06 117 ASN B C 1
ATOM 2275 O O . ASN B 1 129 ? 37.666 27.595 57.152 1.00 24.33 117 ASN B O 1
ATOM 2280 N N . ALA B 1 130 ? 36.339 28.527 58.731 1.00 26.96 118 ALA B N 1
ATOM 2281 C CA . ALA B 1 130 ? 37.403 29.464 59.130 1.00 31.95 118 ALA B CA 1
ATOM 2282 C C . ALA B 1 130 ? 38.594 28.694 59.698 1.00 30.93 118 ALA B C 1
ATOM 2283 O O . ALA B 1 130 ? 39.772 29.071 59.462 1.00 29.85 118 ALA B O 1
ATOM 2285 N N . ASN B 1 131 ? 38.263 27.620 60.420 1.00 26.09 119 ASN B N 1
ATOM 2286 C CA A ASN B 1 131 ? 39.259 26.764 61.090 0.70 31.68 119 ASN B CA 1
ATOM 2287 C CA B ASN B 1 131 ? 39.262 26.779 61.080 0.30 29.57 119 ASN B CA 1
ATOM 2288 C C . ASN B 1 131 ? 40.323 26.289 60.117 1.00 28.16 119 ASN B C 1
ATOM 2289 O O . ASN B 1 131 ? 41.497 26.249 60.465 1.00 31.18 119 ASN B O 1
ATOM 2298 N N . LYS B 1 132 ? 39.900 25.910 58.914 1.00 23.52 120 LYS B N 1
ATOM 2299 C CA . LYS B 1 132 ? 40.782 25.378 57.886 1.00 22.86 120 LYS B CA 1
ATOM 2300 C C . LYS B 1 132 ? 41.139 26.393 56.774 1.00 22.32 120 LYS B C 1
ATOM 2301 O O . LYS B 1 132 ? 41.793 26.047 55.774 1.00 25.11 120 LYS B O 1
ATOM 2307 N N . GLN B 1 133 ? 40.649 27.612 56.947 1.00 25.36 121 GLN B N 1
ATOM 2308 C CA . GLN B 1 133 ? 40.863 28.724 56.025 1.00 25.14 121 GLN B CA 1
ATOM 2309 C C . GLN B 1 133 ? 40.473 28.381 54.614 1.00 23.99 121 GLN B C 1
ATOM 2310 O O . GLN B 1 133 ? 41.258 28.614 53.727 1.00 23.87 121 GLN B O 1
ATOM 2329 N N . GLY B 1 135 ? 37.104 28.436 51.660 1.00 19.02 123 GLY B N 1
ATOM 2330 C CA . GLY B 1 135 ? 35.791 28.926 51.301 1.00 21.96 123 GLY B CA 1
ATOM 2331 C C . GLY B 1 135 ? 35.427 28.630 49.865 1.00 20.14 123 GLY B C 1
ATOM 2332 O O . GLY B 1 135 ? 36.280 28.332 49.031 1.00 22.85 123 GLY B O 1
ATOM 2333 N N . LYS B 1 136 ? 34.121 28.760 49.601 1.00 19.59 124 LYS B N 1
ATOM 2334 C CA . LYS B 1 136 ? 33.583 28.738 48.245 1.00 21.55 124 LYS B CA 1
ATOM 2335 C C . LYS B 1 136 ? 32.212 29.422 48.237 1.00 23.16 124 LYS B C 1
ATOM 2336 O O . LYS B 1 136 ? 31.651 29.721 49.277 1.00 22.84 124 LYS B O 1
ATOM 2342 N N . GLN B 1 137 ? 31.698 29.643 47.062 1.00 20.40 125 GLN B N 1
ATOM 2343 C CA . GLN B 1 137 ? 30.275 29.948 46.886 1.00 19.95 125 GLN B CA 1
ATOM 2344 C C . GLN B 1 137 ? 29.602 28.671 46.409 1.00 21.79 125 GLN B C 1
ATOM 2345 O O . GLN B 1 137 ? 29.982 28.085 45.381 1.00 23.39 125 GLN B O 1
ATOM 2351 N N . LEU B 1 138 ? 28.587 28.236 47.153 1.00 20.53 126 LEU B N 1
ATOM 2352 C CA . LEU B 1 138 ? 27.874 27.030 46.814 1.00 20.94 126 LEU B CA 1
ATOM 2353 C C . LEU B 1 138 ? 26.584 27.373 46.112 1.00 19.83 126 LEU B C 1
ATOM 2354 O O . LEU B 1 138 ? 25.775 28.127 46.630 1.00 21.82 126 LEU B O 1
ATOM 2359 N N . VAL B 1 139 ? 26.354 26.836 44.929 1.00 23.74 127 VAL B N 1
ATOM 2360 C CA . VAL B 1 139 ? 25.136 27.092 44.234 1.00 23.91 127 VAL B CA 1
ATOM 2361 C C . VAL B 1 139 ? 24.176 25.944 44.505 1.00 24.90 127 VAL B C 1
ATOM 2362 O O . VAL B 1 139 ? 24.461 24.785 44.196 1.00 24.68 127 VAL B O 1
ATOM 2366 N N . LEU B 1 140 ? 23.069 26.286 45.131 1.00 27.22 128 LEU B N 1
ATOM 2367 C CA . LEU B 1 140 ? 21.999 25.337 45.429 1.00 32.97 128 LEU B CA 1
ATOM 2368 C C . LEU B 1 140 ? 21.122 25.233 44.169 1.00 37.05 128 LEU B C 1
ATOM 2369 O O . LEU B 1 140 ? 20.676 26.238 43.624 1.00 39.80 128 LEU B O 1
ATOM 2374 N N . GLY B 1 141 ? 20.906 24.033 43.678 1.00 45.49 129 GLY B N 1
ATOM 2375 C CA . GLY B 1 141 ? 20.074 23.874 42.475 1.00 50.92 129 GLY B CA 1
ATOM 2376 C C . GLY B 1 141 ? 18.633 23.512 42.795 1.00 51.98 129 GLY B C 1
ATOM 2377 O O . GLY B 1 141 ? 17.686 24.089 42.240 1.00 53.83 129 GLY B O 1
ATOM 2378 N N . ASP B 1 142 ? 18.476 22.562 43.714 1.00 55.37 130 ASP B N 1
ATOM 2379 C CA . ASP B 1 142 ? 17.188 21.915 43.956 1.00 56.60 130 ASP B CA 1
ATOM 2380 C C . ASP B 1 142 ? 16.243 22.715 44.844 1.00 55.30 130 ASP B C 1
ATOM 2381 O O . ASP B 1 142 ? 15.256 22.150 45.319 1.00 57.60 130 ASP B O 1
ATOM 2383 N N . THR B 1 143 ? 16.510 24.010 45.049 1.00 49.59 131 THR B N 1
ATOM 2384 C CA . THR B 1 143 ? 15.723 24.796 46.005 1.00 47.58 131 THR B CA 1
ATOM 2385 C C . THR B 1 143 ? 14.672 25.715 45.389 1.00 43.85 131 THR B C 1
ATOM 2386 O O . THR B 1 143 ? 14.706 26.058 44.197 1.00 44.80 131 THR B O 1
ATOM 2390 N N . ALA B 1 144 ? 13.753 26.121 46.253 1.00 36.19 132 ALA B N 1
ATOM 2391 C CA . ALA B 1 144 ? 12.767 27.110 45.918 1.00 36.44 132 ALA B CA 1
ATOM 2392 C C . ALA B 1 144 ? 13.153 28.444 46.549 1.00 35.19 132 ALA B C 1
ATOM 2393 O O . ALA B 1 144 ? 12.295 29.315 46.723 1.00 39.26 132 ALA B O 1
ATOM 2395 N N . TYR B 1 145 ? 14.423 28.620 46.877 1.00 28.22 133 TYR B N 1
ATOM 2396 C CA . TYR B 1 145 ? 14.867 29.899 47.413 1.00 25.29 133 TYR B CA 1
ATOM 2397 C C . TYR B 1 145 ? 15.009 30.943 46.306 1.00 28.67 133 TYR B C 1
ATOM 2398 O O . TYR B 1 145 ? 15.204 30.600 45.152 1.00 28.66 133 TYR B O 1
ATOM 2407 N N . ASN B 1 146 ? 14.885 32.215 46.678 1.00 25.43 134 ASN B N 1
ATOM 2408 C CA . ASN B 1 146 ? 14.876 33.289 45.701 1.00 23.70 134 ASN B CA 1
ATOM 2409 C C . ASN B 1 146 ? 16.231 33.948 45.643 1.00 21.92 134 ASN B C 1
ATOM 2410 O O . ASN B 1 146 ? 16.883 34.138 46.684 1.00 23.44 134 ASN B O 1
ATOM 2415 N N . ARG B 1 147 ? 16.694 34.235 44.424 1.00 24.57 135 ARG B N 1
ATOM 2416 C CA . ARG B 1 147 ? 17.949 34.993 44.259 1.00 26.52 135 ARG B CA 1
ATOM 2417 C C . ARG B 1 147 ? 17.807 36.482 44.576 1.00 21.92 135 ARG B C 1
ATOM 2418 O O . ARG B 1 147 ? 18.817 37.190 44.656 1.00 23.87 135 ARG B O 1
ATOM 2426 N N . LYS B 1 148 ? 16.562 36.938 44.741 1.00 23.17 136 LYS B N 1
ATOM 2427 C CA . LYS B 1 148 ? 16.258 38.309 45.077 1.00 22.76 136 LYS B CA 1
ATOM 2428 C C . LYS B 1 148 ? 15.245 38.392 46.222 1.00 23.90 136 LYS B C 1
ATOM 2429 O O . LYS B 1 148 ? 14.300 39.167 46.155 1.00 24.44 136 LYS B O 1
ATOM 2435 N N . GLN B 1 149 ? 15.466 37.597 47.266 1.00 22.32 137 GLN B N 1
ATOM 2436 C CA . GLN B 1 149 ? 14.678 37.663 48.497 1.00 22.11 137 GLN B CA 1
ATOM 2437 C C . GLN B 1 149 ? 14.783 39.070 49.108 1.00 22.62 137 GLN B C 1
ATOM 2438 O O . GLN B 1 149 ? 15.880 39.553 49.352 1.00 22.34 137 GLN B O 1
ATOM 2444 N N . PRO B 1 150 ? 13.647 39.724 49.377 1.00 22.21 138 PRO B N 1
ATOM 2445 C CA . PRO B 1 150 ? 13.729 40.994 50.072 1.00 22.22 138 PRO B CA 1
ATOM 2446 C C . PRO B 1 150 ? 14.392 40.818 51.436 1.00 22.05 138 PRO B C 1
ATOM 2447 O O . PRO B 1 150 ? 13.966 39.984 52.222 1.00 24.83 138 PRO B O 1
ATOM 2451 N N . LEU B 1 151 ? 15.411 41.620 51.695 1.00 22.95 139 LEU B N 1
ATOM 2452 C CA . LEU B 1 151 ? 16.138 41.501 52.936 1.00 24.17 139 LEU B CA 1
ATOM 2453 C C . LEU B 1 151 ? 15.215 41.679 54.128 1.00 27.34 139 LEU B C 1
ATOM 2454 O O . LEU B 1 151 ? 15.406 41.077 55.162 1.00 28.55 139 LEU B O 1
ATOM 2459 N N . PHE B 1 152 ? 14.218 42.521 53.974 1.00 27.42 140 PHE B N 1
ATOM 2460 C CA . PHE B 1 152 ? 13.398 42.893 55.118 1.00 32.43 140 PHE B CA 1
ATOM 2461 C C . PHE B 1 152 ? 12.070 42.203 55.148 1.00 31.78 140 PHE B C 1
ATOM 2462 O O . PHE B 1 152 ? 11.180 42.627 55.869 1.00 32.65 140 PHE B O 1
ATOM 2470 N N . GLN B 1 153 ? 11.958 41.109 54.395 1.00 27.42 141 GLN B N 1
ATOM 2471 C CA . GLN B 1 153 ? 10.795 40.226 54.465 1.00 28.58 141 GLN B CA 1
ATOM 2472 C C . GLN B 1 153 ? 11.287 38.924 55.053 1.00 30.03 141 GLN B C 1
ATOM 2473 O O . GLN B 1 153 ? 11.934 38.120 54.355 1.00 29.82 141 GLN B O 1
ATOM 2479 N N . LYS B 1 154 ? 11.030 38.720 56.338 1.00 29.05 142 LYS B N 1
ATOM 2480 C CA . LYS B 1 154 ? 11.403 37.462 57.022 1.00 33.14 142 LYS B CA 1
ATOM 2481 C C . LYS B 1 154 ? 10.901 36.201 56.330 1.00 31.48 142 LYS B C 1
ATOM 2482 O O . LYS B 1 154 ? 11.539 35.167 56.410 1.00 33.30 142 LYS B O 1
ATOM 2487 N N . GLU B 1 155 ? 9.703 36.266 55.735 1.00 30.43 143 GLU B N 1
ATOM 2488 C CA . GLU B 1 155 ? 9.088 35.090 55.130 1.00 30.98 143 GLU B CA 1
ATOM 2489 C C . GLU B 1 155 ? 9.716 34.847 53.782 1.00 32.61 143 GLU B C 1
ATOM 2490 O O . GLU B 1 155 ? 9.813 35.774 52.975 1.00 29.69 143 GLU B O 1
ATOM 2492 N N . LEU B 1 156 ? 10.101 33.598 53.531 1.00 29.93 144 LEU B N 1
ATOM 2493 C CA . LEU B 1 156 ? 10.773 33.242 52.290 1.00 33.68 144 LEU B CA 1
ATOM 2494 C C . LEU B 1 156 ? 9.814 33.330 51.099 1.00 38.60 144 LEU B C 1
ATOM 2495 O O . LEU B 1 156 ? 8.650 32.918 51.205 1.00 38.55 144 LEU B O 1
ATOM 2500 N N . VAL B 1 157 ? 10.301 33.927 50.005 1.00 39.93 145 VAL B N 1
ATOM 2501 C CA . VAL B 1 157 ? 9.665 33.842 48.687 1.00 42.13 145 VAL B CA 1
ATOM 2502 C C . VAL B 1 157 ? 10.089 32.522 48.061 1.00 45.60 145 VAL B C 1
ATOM 2503 O O . VAL B 1 157 ? 11.288 32.261 47.875 1.00 47.12 145 VAL B O 1
ATOM 2507 N N . LEU B 1 158 ? 9.111 31.671 47.767 1.00 46.84 146 LEU B N 1
#

Foldseek 3Di:
DVDDDDLVQDWAQAQPPGIDDDGVLQWAAACCAEVVGRVQGIWGWAAPDPPAFWIWTTRRVDHNDIFTKGQCCVQPVPQDDDDDPVNCVVQVPPDPVQKGKIWTWDADVVRQQIFTQSQWIWIHRSVSGTYIHGHPPDPTDGGHGSHDPDDDDPD/DFADWAQAQPPGTDDDGPLQKAAAPQAAVVGRVQGIWGWAADDPPAFWIWTTRRVDRNDIFIKGQCCVQAVPQDDDDDPVNCVVQVHDDPVQKGKIWGWPADVVRQQIFTQSQWIWIHRSVSGTYIHGHDPDPADGGHRSNPRYTD

Solvent-accessible surface area: 16506 Å² total

B-factor: mean 30.64, std 10.34, range [15.01, 80.91]